Protein AF-A0A7V5EAH4-F1 (afdb_monomer_lite)

Sequence (348 aa):
MAYDKTVIFQNIGKAIKKCNVISTDGGFKSVLDSIMEELTALYNDSPEEREILYRFSSANRNDLQALDAMVSRTIAVVSSYLASVVRKDLKAIGTTAKDVLEVLAETMEDAGDSVKRNTIELDGPDSDSENEGNGVLEVKEVYQTALDDNHFEVVCVDATVEGSEQWDVRSSRLGDLGMAVTGNEFVSERAGVALLITAQDETTETGDENDQLSLWEFDGAEKGENTDPDGKLYVTLSDNGGTRTVSCYKDAAKTQLVCRGSRTGNGTVQLLEQNNSGLTGSVVLTYTSDDDTIVLKLPFPFAVGDRFTFSTSITDKGLFQTFFVENYGVALPSAESGSETVPESWAT

pLDDT: mean 96.57, std 2.88, range [63.16, 98.81]

Foldseek 3Di:
DDFDLPVLLLVVLVLLLVLCLLDPCVHPLVVLVVVLVVLCVVQPPDPVSVVVSVVSVVVSVVVNVVSVVVNVVSLVVSFVCQQPVLCVRLVQPDRTSLSSLVSVQVVCVVVVAAFAAFDKDKFDFDWDLPWQFQWDKDFPFAALLADAWKKKKWFFAAQPDFQFTKIFIQIPPPGTQDIDTAPDWDDRLNNRTIMHIHFDPFKDKDQPPPPFKDDKDKDQQGAVQQANSSQKWFWKWADDPQKIKIWIGRDLVRPHTFWIFIDGHWAKTWIDGDPPSSMTIIIGGDDDHIGRRMMIRGGGTTDGGTMIMMTMHGPGDRSVSNVCSVSRVDGHHHDHPPPGPNDSVSND

Secondary structure (DSSP, 8-state):
----HHHHHHHHHHHHHHHHHHHSTTSHHHHHHHHHHHHHHHS-SSHHHHHHHHHHHHHHHHHHHHHHHHHHHHHHHHHHHIIIIIHHHHT-S--SHHHHHHHHHHHHHHHT--EEPPEEEEEEEEE-TT-S---EEEEEEE-TT--TTEEEEEEEEE-SSTT--EEEEEETTTEEEEEEETTSEEEETTTTEEEEEE---S-EEES-TT--EEEEEEES--TTTTS-TTSEEEEEEEEETTEEEEEEESSTT--SEEEEEEEESSEEEEEEE-TT---EEEEEE--SS-BS--EEE------TT-EEEEEEEEEE--HHHHHHHHHHS-PPPEE-TT--SS-GGGT-

Structure (mmCIF, N/CA/C/O backbone):
data_AF-A0A7V5EAH4-F1
#
_entry.id   AF-A0A7V5EAH4-F1
#
loop_
_atom_site.group_PDB
_atom_site.id
_atom_site.type_symbol
_atom_site.label_atom_id
_atom_site.label_alt_id
_atom_site.label_comp_id
_atom_site.label_asym_id
_atom_site.label_entity_id
_atom_site.label_seq_id
_atom_site.pdbx_PDB_ins_code
_atom_site.Cartn_x
_atom_site.Cartn_y
_atom_site.Cartn_z
_atom_site.occupancy
_atom_site.B_iso_or_equiv
_atom_site.auth_seq_id
_atom_site.auth_comp_id
_atom_site.auth_asym_id
_atom_site.auth_atom_id
_atom_site.pdbx_PDB_model_num
ATOM 1 N N . MET A 1 1 ? 28.146 20.661 -9.268 1.00 63.16 1 MET A N 1
ATOM 2 C CA . MET A 1 1 ? 29.164 20.547 -10.353 1.00 63.16 1 MET A CA 1
ATOM 3 C C . MET A 1 1 ? 28.448 20.782 -11.683 1.00 63.16 1 MET A C 1
ATOM 5 O O . MET A 1 1 ? 27.319 20.336 -11.788 1.00 63.16 1 MET A O 1
ATOM 9 N N . ALA A 1 2 ? 29.004 21.502 -12.666 1.00 80.88 2 ALA A N 1
ATOM 10 C CA . ALA A 1 2 ? 28.296 21.678 -13.945 1.00 80.88 2 ALA A CA 1
ATOM 11 C C . ALA A 1 2 ? 28.487 20.427 -14.821 1.00 80.88 2 ALA A C 1
ATOM 13 O O . ALA A 1 2 ? 29.621 20.128 -15.190 1.00 80.88 2 ALA A O 1
ATOM 14 N N . TYR A 1 3 ? 27.400 19.714 -15.116 1.00 95.19 3 TYR A N 1
ATOM 15 C CA . TYR A 1 3 ? 27.349 18.569 -16.034 1.00 95.19 3 TYR A CA 1
ATOM 16 C C . TYR A 1 3 ? 26.501 18.939 -17.262 1.00 95.19 3 TYR A C 1
ATOM 18 O O . TYR A 1 3 ? 25.652 19.833 -17.186 1.00 95.19 3 TYR A O 1
ATOM 26 N N . ASP A 1 4 ? 26.726 18.295 -18.411 1.00 96.25 4 ASP A N 1
ATOM 27 C CA . ASP A 1 4 ? 25.945 18.590 -19.622 1.00 96.25 4 ASP A CA 1
ATOM 28 C C . ASP A 1 4 ? 24.686 17.717 -19.694 1.00 96.25 4 ASP A C 1
ATOM 30 O O . ASP A 1 4 ? 24.643 16.672 -20.357 1.00 96.25 4 ASP A O 1
ATOM 34 N N . LYS A 1 5 ? 23.624 18.173 -19.019 1.00 96.06 5 LYS A N 1
ATOM 35 C CA . LYS A 1 5 ? 22.329 17.480 -19.015 1.00 96.06 5 LYS A CA 1
ATOM 36 C C . LYS A 1 5 ? 21.772 17.242 -20.418 1.00 96.06 5 LYS A C 1
ATOM 38 O O . LYS A 1 5 ? 21.140 16.218 -20.659 1.00 96.06 5 LYS A O 1
ATOM 43 N N . THR A 1 6 ? 22.025 18.151 -21.363 1.00 97.00 6 THR A N 1
ATOM 44 C CA . THR A 1 6 ? 21.490 18.030 -22.725 1.00 97.00 6 THR A CA 1
ATOM 45 C C . THR A 1 6 ? 22.128 16.846 -23.431 1.00 97.00 6 THR A C 1
ATOM 47 O O . THR A 1 6 ? 21.425 15.998 -23.977 1.00 97.00 6 THR A O 1
ATOM 50 N N . VAL A 1 7 ? 23.457 16.747 -23.381 1.00 96.94 7 VAL A N 1
ATOM 51 C CA . VAL A 1 7 ? 24.187 15.636 -24.001 1.00 96.94 7 VAL A CA 1
ATOM 52 C C . VAL A 1 7 ? 23.816 14.301 -23.357 1.00 96.94 7 VAL A C 1
ATOM 54 O O . VAL A 1 7 ? 23.602 13.323 -24.076 1.00 96.94 7 VAL A O 1
ATOM 57 N N . ILE A 1 8 ? 23.709 14.252 -22.029 1.00 97.44 8 ILE A N 1
ATOM 58 C CA . ILE A 1 8 ? 23.402 13.014 -21.304 1.00 97.44 8 ILE A CA 1
ATOM 59 C C . ILE A 1 8 ? 21.978 12.541 -21.616 1.00 97.44 8 ILE A C 1
ATOM 61 O O . ILE A 1 8 ? 21.789 11.444 -22.152 1.00 97.44 8 ILE A O 1
ATOM 65 N N . PHE A 1 9 ? 20.973 13.378 -21.354 1.00 98.25 9 PHE A N 1
ATOM 66 C CA . PHE A 1 9 ? 19.576 12.960 -21.439 1.00 98.25 9 PHE A CA 1
ATOM 67 C C . PHE A 1 9 ? 19.053 12.856 -22.874 1.00 98.25 9 PHE A C 1
ATOM 69 O O . PHE A 1 9 ? 18.207 12.005 -23.125 1.00 98.25 9 PHE A O 1
ATOM 76 N N . GLN A 1 10 ? 19.574 13.600 -23.859 1.00 97.88 10 GLN A N 1
ATOM 77 C CA . GLN A 1 10 ? 19.171 13.379 -25.259 1.00 97.88 10 GLN A CA 1
ATOM 78 C C . GLN A 1 10 ? 19.651 12.032 -25.807 1.00 97.88 10 GLN A C 1
ATOM 80 O O . GLN A 1 10 ? 18.975 11.416 -26.634 1.00 97.88 10 GLN A O 1
ATOM 85 N N . ASN A 1 11 ? 20.833 11.570 -25.392 1.00 97.88 11 ASN A N 1
ATOM 86 C CA . ASN A 1 11 ? 21.349 10.277 -25.834 1.00 97.88 11 ASN A CA 1
ATOM 87 C C . ASN A 1 11 ? 20.602 9.125 -25.164 1.00 97.88 11 ASN A C 1
ATOM 89 O O . ASN A 1 11 ? 20.224 8.172 -25.847 1.00 97.88 11 ASN A O 1
ATOM 93 N N . ILE A 1 12 ? 20.338 9.241 -23.861 1.00 98.12 12 ILE A N 1
ATOM 94 C CA . ILE A 1 12 ? 19.537 8.255 -23.132 1.00 98.12 12 ILE A CA 1
ATOM 95 C C . ILE A 1 12 ? 18.087 8.270 -23.633 1.00 98.12 12 ILE A C 1
ATOM 97 O O . ILE A 1 12 ? 17.544 7.213 -23.934 1.00 98.12 12 ILE A O 1
ATOM 101 N N . GLY A 1 13 ? 17.493 9.445 -23.841 1.00 98.12 13 GLY A N 1
ATOM 102 C CA . GLY A 1 13 ? 16.122 9.602 -24.328 1.00 98.12 13 GLY A CA 1
ATOM 103 C C . GLY A 1 13 ? 15.873 8.900 -25.665 1.00 98.12 13 GLY A C 1
ATOM 104 O O . GLY A 1 13 ? 14.879 8.198 -25.819 1.00 98.12 13 GLY A O 1
ATOM 105 N N . LYS A 1 14 ? 16.828 8.940 -26.607 1.00 98.06 14 LYS A N 1
ATOM 106 C CA . LYS A 1 14 ? 16.741 8.158 -27.860 1.00 98.06 14 LYS A CA 1
ATOM 107 C C . LYS A 1 14 ? 16.696 6.647 -27.622 1.00 98.06 14 LYS A C 1
ATOM 109 O O . LYS A 1 14 ? 16.031 5.930 -28.370 1.00 98.06 14 LYS A O 1
ATOM 114 N N . ALA A 1 15 ? 17.429 6.154 -26.625 1.00 97.44 15 ALA A N 1
ATOM 115 C CA . ALA A 1 15 ? 17.405 4.745 -26.254 1.00 97.44 15 ALA A CA 1
ATOM 116 C C . ALA A 1 15 ? 16.077 4.375 -25.578 1.00 97.44 15 ALA A C 1
ATOM 118 O O . ALA A 1 15 ? 15.489 3.364 -25.952 1.00 97.44 15 ALA A O 1
ATOM 119 N N . ILE A 1 16 ? 15.571 5.229 -24.682 1.00 97.56 16 ILE A N 1
ATOM 120 C CA . ILE A 1 16 ? 14.252 5.074 -24.050 1.00 97.56 16 ILE A CA 1
ATOM 121 C C . ILE A 1 16 ? 13.157 5.039 -25.113 1.00 97.56 16 ILE A C 1
ATOM 123 O O . ILE A 1 16 ? 12.399 4.079 -25.163 1.00 97.56 16 ILE A O 1
ATOM 127 N N . LYS A 1 17 ? 13.142 5.995 -26.047 1.00 97.00 17 LYS A N 1
ATOM 128 C CA . LYS A 1 17 ? 12.204 6.021 -27.175 1.00 97.00 17 LYS A CA 1
ATOM 129 C C . LYS A 1 17 ? 12.199 4.706 -27.951 1.00 97.00 17 LYS A C 1
ATOM 131 O O . LYS A 1 17 ? 11.147 4.182 -28.304 1.00 97.00 17 LYS A O 1
ATOM 136 N N . LYS A 1 18 ? 13.385 4.153 -28.221 1.00 97.00 18 LYS A N 1
ATOM 137 C CA . LYS A 1 18 ? 13.519 2.864 -28.905 1.00 97.00 18 LYS A CA 1
ATOM 138 C C . LYS A 1 18 ? 12.953 1.713 -28.070 1.00 97.00 18 LYS A C 1
ATOM 140 O O . LYS A 1 18 ? 12.300 0.850 -28.647 1.00 97.00 18 LYS A O 1
ATOM 145 N N . CYS A 1 19 ? 13.212 1.680 -26.762 1.00 96.31 19 CYS A N 1
ATOM 146 C CA . CYS A 1 19 ? 12.597 0.700 -25.867 1.00 96.31 19 CYS A CA 1
ATOM 147 C C . CYS A 1 19 ? 11.072 0.842 -25.888 1.00 96.31 19 CYS A C 1
ATOM 149 O O . CYS A 1 19 ? 10.392 -0.145 -26.138 1.00 96.31 19 CYS A O 1
ATOM 151 N N . ASN A 1 20 ? 10.556 2.067 -25.772 1.00 93.94 20 ASN A N 1
ATOM 152 C CA . ASN A 1 20 ? 9.124 2.340 -25.734 1.00 93.94 20 ASN A CA 1
ATOM 153 C C . ASN A 1 20 ? 8.406 1.846 -26.991 1.00 93.94 20 ASN A C 1
ATOM 155 O O . ASN A 1 20 ? 7.474 1.063 -26.889 1.00 93.94 20 ASN A O 1
ATOM 159 N N . VAL A 1 21 ? 8.914 2.174 -28.185 1.00 95.69 21 VAL A N 1
ATOM 160 C CA . VAL A 1 21 ? 8.350 1.678 -29.458 1.00 95.69 21 VAL A CA 1
ATOM 161 C C . VAL A 1 21 ? 8.243 0.144 -29.502 1.00 95.69 21 VAL A C 1
ATOM 163 O O . VAL A 1 21 ? 7.372 -0.403 -30.180 1.00 95.69 21 VAL A O 1
ATOM 166 N N . ILE A 1 22 ? 9.119 -0.570 -28.790 1.00 94.69 22 ILE A N 1
ATOM 167 C CA . ILE A 1 22 ? 9.086 -2.031 -28.721 1.00 94.69 22 ILE A CA 1
ATOM 168 C C . ILE A 1 22 ? 8.108 -2.520 -27.647 1.00 94.69 22 ILE A C 1
ATOM 170 O O . ILE A 1 22 ? 7.355 -3.457 -27.918 1.00 94.69 22 ILE A O 1
ATOM 174 N N . SER A 1 23 ? 8.154 -1.944 -26.442 1.00 91.88 23 SER A N 1
ATOM 175 C CA . SER A 1 23 ? 7.586 -2.551 -25.234 1.00 91.88 23 SER A CA 1
ATOM 176 C C . SER A 1 23 ? 6.381 -1.850 -24.615 1.00 91.88 23 SER A C 1
ATOM 178 O O . SER A 1 23 ? 5.770 -2.466 -23.751 1.00 91.88 23 SER A O 1
ATOM 180 N N . THR A 1 24 ? 6.041 -0.611 -24.984 1.00 89.00 24 THR A N 1
ATOM 181 C CA . THR A 1 24 ? 4.861 0.060 -24.407 1.00 89.00 24 THR A CA 1
ATOM 182 C C . THR A 1 24 ? 3.562 -0.501 -24.968 1.00 89.00 24 THR A C 1
ATOM 184 O O . THR A 1 24 ? 3.552 -1.162 -26.010 1.00 89.00 24 THR A O 1
ATOM 187 N N . ASP A 1 25 ? 2.453 -0.153 -24.322 1.00 83.69 25 ASP A N 1
ATOM 188 C CA . ASP A 1 25 ? 1.115 -0.354 -24.869 1.00 83.69 25 ASP A CA 1
ATOM 189 C C . ASP A 1 25 ? 1.009 0.302 -26.252 1.00 83.69 25 ASP A C 1
ATOM 191 O O . ASP A 1 25 ? 1.453 1.434 -26.468 1.00 83.69 25 ASP A O 1
ATOM 195 N N . GLY A 1 26 ? 0.507 -0.455 -27.229 1.00 87.94 26 GLY A N 1
ATOM 196 C CA . GLY A 1 26 ? 0.507 -0.062 -28.643 1.00 87.94 26 GLY A CA 1
ATOM 197 C C . GLY A 1 26 ? 1.866 -0.160 -29.359 1.00 87.94 26 GLY A C 1
ATOM 198 O O . GLY A 1 26 ? 1.946 0.133 -30.553 1.00 87.94 26 GLY A O 1
ATOM 199 N N . GLY A 1 27 ? 2.931 -0.579 -28.670 1.00 92.44 27 GLY A N 1
ATOM 200 C CA . GLY A 1 27 ? 4.230 -0.910 -29.259 1.00 92.44 27 GLY A CA 1
ATOM 201 C C . GLY A 1 27 ? 4.217 -2.240 -30.021 1.00 92.44 27 GLY A C 1
ATOM 202 O O . GLY A 1 27 ? 3.206 -2.942 -30.087 1.00 92.44 27 GLY A O 1
ATOM 203 N N . PHE A 1 28 ? 5.361 -2.622 -30.599 1.00 95.19 28 PHE A N 1
ATOM 204 C CA . PHE A 1 28 ? 5.440 -3.823 -31.446 1.00 95.19 28 PHE A CA 1
ATOM 205 C C . PHE A 1 28 ? 5.014 -5.115 -30.744 1.00 95.19 28 PHE A C 1
ATOM 207 O O . PHE A 1 28 ? 4.384 -5.954 -31.383 1.00 95.19 28 PHE A O 1
ATOM 214 N N . LYS A 1 29 ? 5.325 -5.278 -29.452 1.00 94.62 29 LYS A N 1
ATOM 215 C CA . LYS A 1 29 ? 4.875 -6.450 -28.688 1.00 94.62 29 LYS A CA 1
ATOM 216 C C . LYS A 1 29 ? 3.354 -6.521 -28.581 1.00 94.62 29 LYS A C 1
ATOM 218 O O . LYS A 1 29 ? 2.776 -7.530 -28.958 1.00 94.62 29 LYS A O 1
ATOM 223 N N . SER A 1 30 ? 2.721 -5.425 -28.163 1.00 93.44 30 SER A N 1
ATOM 224 C CA . SER A 1 30 ? 1.262 -5.331 -28.032 1.00 93.44 30 SER A CA 1
ATOM 225 C C . SER A 1 30 ? 0.549 -5.624 -29.361 1.00 93.44 30 SER A C 1
ATOM 227 O O . SER A 1 30 ? -0.449 -6.339 -29.386 1.00 93.44 30 SER A O 1
ATOM 229 N N . VAL A 1 31 ? 1.104 -5.154 -30.486 1.00 95.81 31 VAL A N 1
ATOM 230 C CA . VAL A 1 31 ? 0.576 -5.468 -31.825 1.00 95.81 31 VAL A CA 1
ATOM 231 C C . VAL A 1 31 ? 0.700 -6.960 -32.159 1.00 95.81 31 VAL A C 1
ATOM 233 O O . VAL A 1 31 ? -0.239 -7.538 -32.701 1.00 95.81 31 VAL A O 1
ATOM 236 N N . LEU A 1 32 ? 1.835 -7.596 -31.850 1.00 94.31 32 LEU A N 1
ATOM 237 C CA . LEU A 1 32 ? 2.024 -9.034 -32.080 1.00 94.31 32 LEU A CA 1
ATOM 238 C C . LEU A 1 32 ? 1.064 -9.885 -31.240 1.00 94.31 32 LEU A C 1
ATOM 240 O O . LEU A 1 32 ? 0.462 -10.823 -31.765 1.00 94.31 32 LEU A O 1
ATOM 244 N N . ASP A 1 33 ? 0.877 -9.527 -29.970 1.00 93.00 33 ASP A N 1
ATOM 245 C CA . ASP A 1 33 ? -0.056 -10.219 -29.079 1.00 93.00 33 ASP A CA 1
ATOM 246 C C . ASP A 1 33 ? -1.501 -10.086 -29.575 1.00 93.00 33 ASP A C 1
ATOM 248 O O . ASP A 1 33 ? -2.196 -11.094 -29.706 1.00 93.00 33 ASP A O 1
ATOM 252 N N . SER A 1 34 ? -1.916 -8.883 -29.988 1.00 95.69 34 SER A N 1
ATOM 253 C CA . SER A 1 34 ? -3.239 -8.653 -30.586 1.00 95.69 34 SER A CA 1
ATOM 254 C C . SER A 1 34 ? -3.468 -9.497 -31.848 1.00 95.69 34 SER A C 1
ATOM 256 O O . SER A 1 34 ? -4.520 -10.120 -31.992 1.00 95.69 34 SER A O 1
ATOM 258 N N . ILE A 1 35 ? -2.471 -9.607 -32.735 1.00 96.06 35 ILE A N 1
ATOM 259 C CA . ILE A 1 35 ? -2.559 -10.477 -33.921 1.00 96.06 35 ILE A CA 1
ATOM 260 C C . ILE A 1 35 ? -2.729 -11.949 -33.512 1.00 96.06 35 ILE A C 1
ATOM 262 O O . ILE A 1 35 ? -3.484 -12.689 -34.146 1.00 96.06 35 ILE A O 1
ATOM 266 N N . MET A 1 36 ? -2.046 -12.403 -32.460 1.00 96.44 36 MET A N 1
ATOM 267 C CA . MET A 1 36 ? -2.184 -13.780 -31.981 1.00 96.44 36 MET A CA 1
ATOM 268 C C . MET A 1 36 ? -3.539 -14.074 -31.349 1.00 96.44 36 MET A C 1
ATOM 270 O O . MET A 1 36 ? -4.043 -15.189 -31.512 1.00 96.44 36 MET A O 1
ATOM 274 N N . GLU A 1 37 ? -4.136 -13.112 -30.651 1.00 95.75 37 GLU A N 1
ATOM 275 C CA . GLU A 1 37 ? -5.501 -13.230 -30.137 1.00 95.75 37 GLU A CA 1
ATOM 276 C C . GLU A 1 37 ? -6.506 -13.384 -31.286 1.00 95.75 37 GLU A C 1
ATOM 278 O O . GLU A 1 37 ? -7.319 -14.312 -31.274 1.00 95.75 37 GLU A O 1
ATOM 283 N N . GLU A 1 38 ? -6.388 -12.561 -32.333 1.00 97.00 38 GLU A N 1
ATOM 284 C CA . GLU A 1 38 ? -7.221 -12.663 -33.539 1.00 97.00 38 GLU A CA 1
ATOM 285 C C . GLU A 1 38 ? -7.051 -14.017 -34.250 1.00 97.00 38 GLU A C 1
ATOM 287 O O . GLU A 1 38 ? -8.036 -14.669 -34.606 1.00 97.00 38 GLU A O 1
ATOM 292 N N . LEU A 1 39 ? -5.809 -14.488 -34.423 1.00 95.38 39 LEU A N 1
ATOM 293 C CA . LEU A 1 39 ? -5.530 -15.800 -35.020 1.00 95.38 39 LEU A CA 1
ATOM 294 C C . LEU A 1 39 ? -6.092 -16.949 -34.176 1.00 95.38 39 LEU A C 1
ATOM 296 O O . LEU A 1 39 ? -6.595 -17.926 -34.731 1.00 95.38 39 LEU A O 1
ATOM 300 N N . THR A 1 40 ? -6.022 -16.835 -32.849 1.00 95.38 40 THR A N 1
ATOM 301 C CA . THR A 1 40 ? -6.591 -17.823 -31.923 1.00 95.38 40 THR A CA 1
ATOM 302 C C . THR A 1 40 ? -8.105 -17.889 -32.061 1.00 95.38 40 THR A C 1
ATOM 304 O O . THR A 1 40 ? -8.659 -18.985 -32.095 1.00 95.38 40 THR A O 1
ATOM 307 N N . ALA A 1 41 ? -8.775 -16.744 -32.196 1.00 95.31 41 ALA A N 1
ATOM 308 C CA . ALA A 1 41 ? -10.215 -16.702 -32.424 1.00 95.31 41 ALA A CA 1
ATOM 309 C C . ALA A 1 41 ? -10.620 -17.329 -33.771 1.00 95.31 41 ALA A C 1
ATOM 311 O O . ALA A 1 41 ? -11.699 -17.906 -33.869 1.00 95.31 41 ALA A O 1
ATOM 312 N N . LEU A 1 42 ? -9.762 -17.239 -34.795 1.00 95.94 42 LEU A N 1
ATOM 313 C CA . LEU A 1 42 ? -10.052 -17.741 -36.141 1.00 95.94 42 LEU A CA 1
ATOM 314 C C . LEU A 1 42 ? -9.756 -19.239 -36.333 1.00 95.94 42 LEU A C 1
ATOM 316 O O . LEU A 1 42 ? -10.467 -19.899 -37.081 1.00 95.94 42 LEU A O 1
ATOM 320 N N . TYR A 1 43 ? -8.704 -19.774 -35.705 1.00 94.00 43 TYR A N 1
ATOM 321 C CA . TYR A 1 43 ? -8.158 -21.108 -36.008 1.00 94.00 43 TYR A CA 1
ATOM 322 C C . TYR A 1 43 ? -8.311 -22.130 -34.862 1.00 94.00 43 TYR A C 1
ATOM 324 O O . TYR A 1 43 ? -7.433 -22.970 -34.655 1.00 94.00 43 TYR A O 1
ATOM 332 N N . ASN A 1 44 ? -9.403 -22.083 -34.093 1.00 92.88 44 ASN A N 1
ATOM 333 C CA . ASN A 1 44 ? -9.602 -22.980 -32.940 1.00 92.88 44 ASN A CA 1
ATOM 334 C C . ASN A 1 44 ? -10.729 -24.020 -33.112 1.00 92.88 44 ASN A C 1
ATOM 336 O O . ASN A 1 44 ? -10.928 -24.877 -32.241 1.00 92.88 44 ASN A O 1
ATOM 340 N N . ASP A 1 45 ? -11.441 -24.002 -34.238 1.00 96.19 45 ASP A N 1
ATOM 341 C CA . ASP A 1 45 ? -12.670 -24.782 -34.407 1.00 96.19 45 ASP A CA 1
ATOM 342 C C . ASP A 1 45 ? -12.406 -26.263 -34.719 1.00 96.19 45 ASP A C 1
ATOM 344 O O . ASP A 1 45 ? -13.182 -27.137 -34.319 1.00 96.19 45 ASP A O 1
ATOM 348 N N . SER A 1 46 ? -11.273 -26.583 -35.349 1.00 97.00 46 SER A N 1
ATOM 349 C CA . SER A 1 46 ? -10.906 -27.954 -35.730 1.00 97.00 46 SER A CA 1
ATOM 350 C C . SER A 1 46 ? -9.501 -28.381 -35.274 1.00 97.00 46 SER A C 1
ATOM 352 O O . SER A 1 46 ? -8.641 -27.538 -35.005 1.00 97.00 46 SER A O 1
ATOM 354 N N . PRO A 1 47 ? -9.226 -29.699 -35.169 1.00 96.38 47 PRO A N 1
ATOM 355 C CA . PRO A 1 47 ? -7.885 -30.205 -34.867 1.00 96.38 47 PRO A CA 1
ATOM 356 C C . PRO A 1 47 ? -6.800 -29.722 -35.844 1.00 96.38 47 PRO A C 1
ATOM 358 O O . PRO A 1 47 ? -5.692 -29.407 -35.414 1.00 96.38 47 PRO A O 1
ATOM 361 N N . GLU A 1 48 ? -7.112 -29.639 -37.137 1.00 96.50 48 GLU A N 1
ATOM 362 C CA . GLU A 1 48 ? -6.187 -29.194 -38.183 1.00 96.50 48 GLU A CA 1
ATOM 363 C C . GLU A 1 48 ? -5.853 -27.700 -38.055 1.00 96.50 48 GLU A C 1
ATOM 365 O O . GLU A 1 48 ? -4.690 -27.308 -38.166 1.00 96.50 48 GLU A O 1
ATOM 370 N N . GLU A 1 49 ? -6.846 -26.857 -37.765 1.00 95.75 49 GLU A N 1
ATOM 371 C CA . GLU A 1 49 ? -6.629 -25.428 -37.510 1.00 95.75 49 GLU A CA 1
ATOM 372 C C . GLU A 1 49 ? -5.822 -25.202 -36.231 1.00 95.75 49 GLU A C 1
ATOM 374 O O . GLU A 1 49 ? -4.910 -24.374 -36.221 1.00 95.75 49 GLU A O 1
ATOM 379 N N . ARG A 1 50 ? -6.054 -26.008 -35.188 1.00 95.12 50 ARG A N 1
ATOM 380 C CA . ARG A 1 50 ? -5.233 -25.960 -33.972 1.00 95.12 50 ARG A CA 1
ATOM 381 C C . ARG A 1 50 ? -3.775 -26.308 -34.251 1.00 95.12 50 ARG A C 1
ATOM 383 O O . ARG A 1 50 ? -2.889 -25.697 -33.658 1.00 95.12 50 ARG A O 1
ATOM 390 N N . GLU A 1 51 ? -3.488 -27.232 -35.172 1.00 95.50 51 GLU A N 1
ATOM 391 C CA . GLU A 1 51 ? -2.107 -27.501 -35.596 1.00 95.50 51 GLU A CA 1
ATOM 392 C C . GLU A 1 51 ? -1.450 -26.258 -36.219 1.00 95.50 51 GLU A C 1
ATOM 394 O O . GLU A 1 51 ? -0.298 -25.934 -35.913 1.00 95.50 51 GLU A O 1
ATOM 399 N N . ILE A 1 52 ? -2.190 -25.527 -37.055 1.00 94.19 52 ILE A N 1
ATOM 400 C CA . ILE A 1 52 ? -1.736 -24.265 -37.649 1.00 94.19 52 ILE A CA 1
ATOM 401 C C . ILE A 1 52 ? -1.520 -23.209 -36.555 1.00 94.19 52 ILE A C 1
ATOM 403 O O . ILE A 1 52 ? -0.468 -22.562 -36.525 1.00 94.19 52 ILE A O 1
ATOM 407 N N . LEU A 1 53 ? -2.458 -23.087 -35.615 1.00 95.25 53 LEU A N 1
ATOM 408 C CA . LEU A 1 53 ? -2.366 -22.167 -34.486 1.00 95.25 53 LEU A CA 1
ATOM 409 C C . LEU A 1 53 ? -1.132 -22.445 -33.617 1.00 95.25 53 LEU A C 1
ATOM 411 O O . LEU A 1 53 ? -0.439 -21.507 -33.224 1.00 95.25 53 LEU A O 1
ATOM 415 N N . TYR A 1 54 ? -0.781 -23.713 -33.375 1.00 95.31 54 TYR A N 1
ATOM 416 C CA . TYR A 1 54 ? 0.443 -24.061 -32.646 1.00 95.31 54 TYR A CA 1
ATOM 417 C C . TYR A 1 54 ? 1.708 -23.558 -33.348 1.00 95.31 54 TYR A C 1
ATOM 419 O O . TYR A 1 54 ? 2.642 -23.098 -32.682 1.00 95.31 54 TYR A O 1
ATOM 427 N N . ARG A 1 55 ? 1.750 -23.606 -34.685 1.00 95.88 55 ARG A N 1
ATOM 428 C CA . ARG A 1 55 ? 2.889 -23.091 -35.460 1.00 95.88 55 ARG A CA 1
ATOM 429 C C . ARG A 1 55 ? 2.975 -21.569 -35.372 1.00 95.88 55 ARG A C 1
ATOM 431 O O . ARG A 1 55 ? 4.064 -21.059 -35.111 1.00 95.88 55 ARG A O 1
ATOM 438 N N . PHE A 1 56 ? 1.852 -20.860 -35.509 1.00 95.50 56 PHE A N 1
ATOM 439 C CA . PHE A 1 56 ? 1.807 -19.404 -35.320 1.00 95.50 56 PHE A CA 1
ATOM 440 C C . PHE A 1 56 ? 2.195 -18.998 -33.899 1.00 95.50 56 PHE A C 1
ATOM 442 O O . PHE A 1 56 ? 3.059 -18.148 -33.724 1.00 95.50 56 PHE A O 1
ATOM 449 N N . SER A 1 57 ? 1.662 -19.678 -32.884 1.00 95.38 57 SER A N 1
ATOM 450 C CA . SER A 1 57 ? 2.019 -19.452 -31.480 1.00 95.38 57 SER A CA 1
ATOM 451 C C . SER A 1 57 ? 3.512 -19.672 -31.218 1.00 95.38 57 SER A C 1
ATOM 453 O O . SER A 1 57 ? 4.131 -18.932 -30.453 1.00 95.38 57 SER A O 1
ATOM 455 N N . SER A 1 58 ? 4.128 -20.677 -31.849 1.00 96.31 58 SER A N 1
ATOM 456 C CA . SER A 1 58 ? 5.577 -20.879 -31.750 1.00 96.31 58 SER A CA 1
ATOM 457 C C . SER A 1 58 ? 6.371 -19.761 -32.428 1.00 96.31 58 SER A C 1
ATOM 459 O O . SER A 1 58 ? 7.395 -19.356 -31.883 1.00 96.31 58 SER A O 1
ATOM 461 N N . ALA A 1 59 ? 5.934 -19.281 -33.595 1.00 96.12 59 ALA A N 1
ATOM 462 C CA . ALA A 1 59 ? 6.580 -18.168 -34.287 1.00 96.12 59 ALA A CA 1
ATOM 463 C C . ALA A 1 59 ? 6.462 -16.868 -33.477 1.00 96.12 59 ALA A C 1
ATOM 465 O O . ALA A 1 59 ? 7.481 -16.242 -33.201 1.00 96.12 59 ALA A O 1
ATOM 466 N N . ASN A 1 60 ? 5.264 -16.547 -32.978 1.00 94.56 60 ASN A N 1
ATOM 467 C CA . ASN A 1 60 ? 5.030 -15.372 -32.142 1.00 94.56 60 ASN A CA 1
ATOM 468 C C . ASN A 1 60 ? 5.911 -15.364 -30.891 1.00 94.56 60 ASN A C 1
ATOM 470 O O . ASN A 1 60 ? 6.539 -14.361 -30.578 1.00 94.56 60 ASN A O 1
ATOM 474 N N . ARG A 1 61 ? 6.032 -16.507 -30.200 1.00 95.81 61 ARG A N 1
ATOM 475 C CA . ARG A 1 61 ? 6.931 -16.621 -29.041 1.00 95.81 61 ARG A CA 1
ATOM 476 C C . ARG A 1 61 ? 8.389 -16.324 -29.398 1.00 95.81 61 ARG A C 1
ATOM 478 O O . ARG A 1 61 ? 9.074 -15.680 -28.609 1.00 95.81 61 ARG A O 1
ATOM 485 N N . ASN A 1 62 ? 8.862 -16.759 -30.566 1.00 96.62 62 ASN A N 1
ATOM 486 C CA . ASN A 1 62 ? 10.219 -16.446 -31.023 1.00 96.62 62 ASN A CA 1
ATOM 487 C C . ASN A 1 62 ? 10.384 -14.951 -31.342 1.00 96.62 62 ASN A C 1
ATOM 489 O O . ASN A 1 62 ? 11.414 -14.367 -31.004 1.00 96.62 62 ASN A O 1
ATOM 493 N N . ASP A 1 63 ? 9.378 -14.327 -31.957 1.00 97.00 63 ASP A N 1
ATOM 494 C CA . ASP A 1 63 ? 9.403 -12.898 -32.285 1.00 97.00 63 ASP A CA 1
ATOM 495 C C . ASP A 1 63 ? 9.381 -12.031 -31.018 1.00 97.00 63 ASP A C 1
ATOM 497 O O . ASP A 1 63 ? 10.198 -11.117 -30.882 1.00 97.00 63 ASP A O 1
ATOM 501 N N . LEU A 1 64 ? 8.544 -12.374 -30.033 1.00 94.88 64 LEU A N 1
ATOM 502 C CA . LEU A 1 64 ? 8.534 -11.728 -28.717 1.00 94.88 64 LEU A CA 1
ATOM 503 C C . LEU A 1 64 ? 9.900 -11.838 -28.021 1.00 94.88 64 LEU A C 1
ATOM 505 O O . LEU A 1 64 ? 10.434 -10.827 -27.564 1.00 94.88 64 LEU A O 1
ATOM 509 N N . GLN A 1 65 ? 10.526 -13.022 -28.034 1.00 96.31 65 GLN A N 1
ATOM 510 C CA . GLN A 1 65 ? 11.881 -13.211 -27.495 1.00 96.31 65 GLN A CA 1
ATOM 511 C C . GLN A 1 65 ? 12.932 -12.361 -28.228 1.00 96.31 65 GLN A C 1
ATOM 513 O O . GLN A 1 65 ? 13.876 -11.852 -27.615 1.00 96.31 65 GLN A O 1
ATOM 518 N N . ALA A 1 66 ? 12.799 -12.185 -29.545 1.00 97.31 66 ALA A N 1
ATOM 519 C CA . ALA A 1 66 ? 13.700 -11.335 -30.316 1.00 97.31 66 ALA A CA 1
ATOM 520 C C . ALA A 1 66 ? 13.537 -9.847 -29.956 1.00 97.31 66 ALA A C 1
ATOM 522 O O . ALA A 1 66 ? 14.543 -9.127 -29.864 1.00 97.31 66 ALA A O 1
ATOM 523 N N . LEU A 1 67 ? 12.299 -9.400 -29.715 1.00 96.69 67 LEU A N 1
ATOM 524 C CA . LEU A 1 67 ? 11.990 -8.056 -29.225 1.00 96.69 67 LEU A CA 1
ATOM 525 C C . LEU A 1 67 ? 12.537 -7.833 -27.810 1.00 96.69 67 LEU A C 1
ATOM 527 O O . LEU A 1 67 ? 13.196 -6.817 -27.580 1.00 96.69 67 LEU A O 1
ATOM 531 N N . ASP A 1 68 ? 12.378 -8.797 -26.900 1.00 95.56 68 ASP A N 1
ATOM 532 C CA . ASP A 1 68 ? 13.000 -8.770 -25.566 1.00 95.56 68 ASP A CA 1
ATOM 533 C C . ASP A 1 68 ? 14.512 -8.598 -25.658 1.00 95.56 68 ASP A C 1
ATOM 535 O O . ASP A 1 68 ? 15.087 -7.670 -25.086 1.00 95.56 68 ASP A O 1
ATOM 539 N N . ALA A 1 69 ? 15.165 -9.425 -26.475 1.00 97.12 69 ALA A N 1
ATOM 540 C CA . ALA A 1 69 ? 16.602 -9.337 -26.674 1.00 97.12 69 ALA A CA 1
ATOM 541 C C . ALA A 1 69 ? 17.027 -7.974 -27.256 1.00 97.12 69 ALA A C 1
ATOM 543 O O . ALA A 1 69 ? 18.132 -7.496 -26.986 1.00 97.12 69 ALA A O 1
ATOM 544 N N . MET A 1 70 ? 16.182 -7.324 -28.064 1.00 97.62 70 MET A N 1
ATOM 545 C CA . MET A 1 70 ? 16.444 -5.983 -28.593 1.00 97.62 70 MET A CA 1
ATOM 546 C C . MET A 1 70 ? 16.339 -4.895 -27.519 1.00 97.62 70 MET A C 1
ATOM 548 O O . MET A 1 70 ? 17.177 -3.983 -27.513 1.00 97.62 70 MET A O 1
ATOM 552 N N . VAL A 1 71 ? 15.369 -5.002 -26.610 1.00 96.88 71 VAL A N 1
ATOM 553 C CA . VAL A 1 71 ? 15.236 -4.122 -25.440 1.00 96.88 71 VAL A CA 1
ATOM 554 C C . VAL A 1 71 ? 16.436 -4.309 -24.512 1.00 96.88 71 VAL A C 1
ATOM 556 O O . VAL A 1 71 ? 17.147 -3.339 -24.254 1.00 96.88 71 VAL A O 1
ATOM 559 N N . SER A 1 72 ? 16.782 -5.549 -24.141 1.00 97.00 72 SER A N 1
ATOM 560 C CA . SER A 1 72 ? 17.946 -5.839 -23.288 1.00 97.00 72 SER A CA 1
ATOM 561 C C . SER A 1 72 ? 19.258 -5.320 -23.881 1.00 97.00 72 SER A C 1
ATOM 563 O O . SER A 1 72 ? 20.077 -4.742 -23.168 1.00 97.00 72 SER A O 1
ATOM 565 N N . ARG A 1 73 ? 19.466 -5.458 -25.200 1.00 98.00 73 ARG A N 1
ATOM 566 C CA . ARG A 1 73 ? 20.639 -4.868 -25.874 1.00 98.00 73 ARG A CA 1
ATOM 567 C C . ARG A 1 73 ? 20.649 -3.344 -25.787 1.00 98.00 73 ARG A C 1
ATOM 569 O O . ARG A 1 73 ? 21.716 -2.755 -25.652 1.00 98.00 73 ARG A O 1
ATOM 576 N N . THR A 1 74 ? 19.488 -2.705 -25.891 1.00 97.75 74 THR A N 1
ATOM 577 C CA . THR A 1 74 ? 19.375 -1.244 -25.809 1.00 97.75 74 THR A CA 1
ATOM 578 C C . THR A 1 74 ? 19.681 -0.760 -24.390 1.00 97.75 74 THR A C 1
ATOM 580 O O . THR A 1 74 ? 20.503 0.140 -24.236 1.00 97.75 74 THR A O 1
ATOM 583 N N . ILE A 1 75 ? 19.143 -1.428 -23.365 1.00 97.62 75 ILE A N 1
ATOM 584 C CA . ILE A 1 75 ? 19.472 -1.170 -21.954 1.00 97.62 75 ILE A CA 1
ATOM 585 C C . ILE A 1 75 ? 20.971 -1.369 -21.704 1.00 97.62 75 ILE A C 1
ATOM 587 O O . ILE A 1 75 ? 21.613 -0.505 -21.118 1.00 97.62 75 ILE A O 1
ATOM 591 N N . ALA A 1 76 ? 21.580 -2.441 -22.222 1.00 97.75 76 ALA A N 1
ATOM 592 C CA . ALA A 1 76 ? 23.020 -2.677 -22.077 1.00 97.75 76 ALA A CA 1
ATOM 593 C C . ALA A 1 76 ? 23.880 -1.558 -22.700 1.00 97.75 76 ALA A C 1
ATOM 595 O O . ALA A 1 76 ? 24.916 -1.189 -22.143 1.00 97.75 76 ALA A O 1
ATOM 596 N N . VAL A 1 77 ? 23.449 -0.983 -23.830 1.00 97.88 77 VAL A N 1
ATOM 597 C CA . VAL A 1 77 ? 24.112 0.186 -24.432 1.00 97.88 77 VAL A CA 1
ATOM 598 C C . VAL A 1 77 ? 23.991 1.412 -23.526 1.00 97.88 77 VAL A C 1
ATOM 600 O O . VAL A 1 77 ? 24.989 2.107 -23.336 1.00 97.88 77 VAL A O 1
ATOM 603 N N . VAL A 1 78 ? 22.821 1.653 -22.924 1.00 98.06 78 VAL A N 1
ATOM 604 C CA . VAL A 1 78 ? 22.642 2.734 -21.937 1.00 98.06 78 VAL A CA 1
ATOM 605 C C . VAL A 1 78 ? 23.537 2.509 -20.721 1.00 98.06 78 VAL A C 1
ATOM 607 O O . VAL A 1 78 ? 24.270 3.417 -20.336 1.00 98.06 78 VAL A O 1
ATOM 610 N N . SER A 1 79 ? 23.588 1.289 -20.185 1.00 98.06 79 SER A N 1
ATOM 611 C CA . SER A 1 79 ? 24.472 0.932 -19.070 1.00 98.06 79 SER A CA 1
ATOM 612 C C . SER A 1 79 ? 25.941 1.195 -19.400 1.00 98.06 79 SER A C 1
ATOM 614 O O . SER A 1 79 ? 26.670 1.762 -18.589 1.00 98.06 79 SER A O 1
ATOM 616 N N . SER A 1 80 ? 26.382 0.845 -20.614 1.00 97.81 80 SER A N 1
ATOM 617 C CA . SER A 1 80 ? 27.741 1.142 -21.072 1.00 97.81 80 SER A CA 1
ATOM 618 C C . SER A 1 80 ? 27.980 2.644 -21.223 1.00 97.81 80 SER A C 1
ATOM 620 O O . SER A 1 80 ? 29.075 3.110 -20.912 1.00 97.81 80 SER A O 1
ATOM 622 N N . TYR A 1 81 ? 27.002 3.406 -21.714 1.00 98.12 81 TYR A N 1
ATOM 623 C CA . TYR A 1 81 ? 27.101 4.860 -21.847 1.00 98.12 81 TYR A CA 1
ATOM 624 C C . TYR A 1 81 ? 27.230 5.536 -20.476 1.00 98.12 81 TYR A C 1
ATOM 626 O O . TYR A 1 81 ? 28.139 6.349 -20.288 1.00 98.12 81 TYR A O 1
ATOM 634 N N . LEU A 1 82 ? 26.406 5.123 -19.506 1.00 97.88 82 LEU A N 1
ATOM 635 C CA . LEU A 1 82 ? 26.459 5.573 -18.114 1.00 97.88 82 LEU A CA 1
ATOM 636 C C . LEU A 1 82 ? 27.830 5.268 -17.492 1.00 97.88 82 LEU A C 1
ATOM 638 O O . LEU A 1 82 ? 28.557 6.179 -17.101 1.00 97.88 82 LEU A O 1
ATOM 642 N N . ALA A 1 83 ? 28.248 4.001 -17.509 1.00 97.38 83 ALA A N 1
ATOM 643 C CA . ALA A 1 83 ? 29.493 3.550 -16.883 1.00 97.38 83 ALA A CA 1
ATOM 644 C C . ALA A 1 83 ? 30.782 4.084 -17.549 1.00 97.38 83 ALA A C 1
ATOM 646 O O . ALA A 1 83 ? 31.869 3.968 -16.977 1.00 97.38 83 ALA A O 1
ATOM 647 N N . SER A 1 84 ? 30.698 4.661 -18.754 1.00 96.75 84 SER A N 1
ATOM 648 C CA . SER A 1 84 ? 31.861 5.185 -19.485 1.00 96.75 84 SER A CA 1
ATOM 649 C C . SER A 1 84 ? 31.833 6.704 -19.645 1.00 96.75 84 SER A C 1
ATOM 651 O O . SER A 1 84 ? 32.644 7.397 -19.029 1.00 96.75 84 SER A O 1
ATOM 653 N N . VAL A 1 85 ? 30.932 7.219 -20.481 1.00 97.00 85 VAL A N 1
ATOM 654 C CA . VAL A 1 85 ? 30.877 8.628 -20.876 1.00 97.00 85 VAL A CA 1
ATOM 655 C C . VAL A 1 85 ? 30.368 9.474 -19.718 1.00 97.00 85 VAL A C 1
ATOM 657 O O . VAL A 1 85 ? 31.064 10.403 -19.315 1.00 97.00 85 VAL A O 1
ATOM 660 N N . VAL A 1 86 ? 29.216 9.114 -19.144 1.00 96.88 86 VAL A N 1
ATOM 661 C CA . VAL A 1 86 ? 28.594 9.887 -18.054 1.00 96.88 86 VAL A CA 1
ATOM 662 C C . VAL A 1 86 ? 29.454 9.834 -16.796 1.00 96.88 86 VAL A C 1
ATOM 664 O O . VAL A 1 86 ? 29.756 10.872 -16.218 1.00 96.88 86 VAL A O 1
ATOM 667 N N . ARG A 1 87 ? 29.973 8.651 -16.436 1.00 97.12 87 ARG A N 1
ATOM 668 C CA . ARG A 1 87 ? 30.928 8.504 -15.328 1.00 97.12 87 ARG A CA 1
ATOM 669 C C . ARG A 1 87 ? 32.108 9.469 -15.443 1.00 97.12 87 ARG A C 1
ATOM 671 O O . ARG A 1 87 ? 32.507 10.077 -14.454 1.00 97.12 87 ARG A O 1
ATOM 678 N N . LYS A 1 88 ? 32.696 9.584 -16.640 1.00 96.00 88 LYS A N 1
ATOM 679 C CA . LYS A 1 88 ? 33.849 10.462 -16.881 1.00 96.00 88 LYS A CA 1
ATOM 680 C C . LYS A 1 88 ? 33.473 11.937 -16.742 1.00 96.00 88 LYS A C 1
ATOM 682 O O . LYS A 1 88 ? 34.285 12.695 -16.217 1.00 96.00 88 LYS A O 1
ATOM 687 N N . ASP A 1 89 ? 32.288 12.317 -17.211 1.00 95.31 89 ASP A N 1
ATOM 688 C CA . ASP A 1 89 ? 31.779 13.688 -17.116 1.00 95.31 89 ASP A CA 1
ATOM 689 C C . ASP A 1 89 ? 31.538 14.093 -15.652 1.00 95.31 89 ASP A C 1
ATOM 691 O O . ASP A 1 89 ? 32.066 15.102 -15.188 1.00 95.31 89 ASP A O 1
ATOM 695 N N . LEU A 1 90 ? 30.868 13.225 -14.887 1.00 96.19 90 LEU A N 1
ATOM 696 C CA . LEU A 1 90 ? 30.557 13.436 -13.467 1.00 96.19 90 LEU A CA 1
ATOM 697 C C . LEU A 1 90 ? 31.745 13.212 -12.523 1.00 96.19 90 LEU A C 1
ATOM 699 O O . LEU A 1 90 ? 31.678 13.557 -11.347 1.00 96.19 90 LEU A O 1
ATOM 703 N N . LYS A 1 91 ? 32.833 12.601 -13.010 1.00 95.62 91 LYS A N 1
ATOM 704 C CA . LYS A 1 91 ? 33.950 12.099 -12.185 1.00 95.62 91 LYS A CA 1
ATOM 705 C C . LYS A 1 91 ? 33.486 11.135 -11.080 1.00 95.62 91 LYS A C 1
ATOM 707 O O . LYS A 1 91 ? 34.083 11.095 -10.005 1.00 95.62 91 LYS A O 1
ATOM 712 N N . ALA A 1 92 ? 32.445 10.350 -11.355 1.00 94.69 92 ALA A N 1
ATOM 713 C CA . ALA A 1 92 ? 31.909 9.370 -10.418 1.00 94.69 92 ALA A CA 1
ATOM 714 C C . ALA A 1 92 ? 32.932 8.247 -10.142 1.00 94.69 92 ALA A C 1
ATOM 716 O O . ALA A 1 92 ? 33.620 7.778 -11.053 1.00 94.69 92 ALA A O 1
ATOM 717 N N . ILE A 1 93 ? 33.035 7.824 -8.876 1.00 90.88 93 ILE A N 1
ATOM 718 C CA . ILE A 1 93 ? 34.005 6.809 -8.417 1.00 90.88 93 ILE A CA 1
ATOM 719 C C . ILE A 1 93 ? 33.519 5.384 -8.733 1.00 90.88 93 ILE A C 1
ATOM 721 O O . ILE A 1 93 ? 34.332 4.496 -8.997 1.00 90.88 93 ILE A O 1
ATOM 725 N N . GLY A 1 94 ? 32.202 5.169 -8.748 1.00 90.25 94 GLY A N 1
ATOM 726 C CA . GLY A 1 94 ? 31.590 3.878 -9.044 1.00 90.25 94 GLY A CA 1
ATOM 727 C C . GLY A 1 94 ? 31.792 3.402 -10.484 1.00 90.25 94 GLY A C 1
ATOM 728 O O . GLY A 1 94 ? 32.150 4.163 -11.386 1.00 90.25 94 GLY A O 1
ATOM 729 N N . THR A 1 95 ? 31.600 2.103 -10.713 1.00 93.19 95 THR A N 1
ATOM 730 C CA . THR A 1 95 ? 31.836 1.481 -12.032 1.00 93.19 95 THR A CA 1
ATOM 731 C C . THR A 1 95 ? 30.584 0.888 -12.653 1.00 93.19 95 THR A C 1
ATOM 733 O O . THR A 1 95 ? 30.592 0.599 -13.851 1.00 93.19 95 THR A O 1
ATOM 736 N N . THR A 1 96 ? 29.517 0.733 -11.872 1.00 97.06 96 THR A N 1
ATOM 737 C CA . THR A 1 96 ? 28.237 0.255 -12.380 1.00 97.06 96 THR A CA 1
ATOM 738 C C . THR A 1 96 ? 27.391 1.422 -12.887 1.00 97.06 96 THR A C 1
ATOM 740 O O . THR A 1 96 ? 27.615 2.579 -12.536 1.00 97.06 96 THR A O 1
ATOM 743 N N . ALA A 1 97 ? 26.404 1.126 -13.735 1.00 97.44 97 ALA A N 1
ATOM 744 C CA . ALA A 1 97 ? 25.434 2.132 -14.160 1.00 97.44 97 ALA A CA 1
ATOM 745 C C . ALA A 1 97 ? 24.648 2.700 -12.967 1.00 97.44 97 ALA A C 1
ATOM 747 O O . ALA A 1 97 ? 24.371 3.894 -12.955 1.00 97.44 97 ALA A O 1
ATOM 748 N N . LYS A 1 98 ? 24.360 1.863 -11.959 1.00 96.56 98 LYS A N 1
ATOM 749 C CA . LYS A 1 98 ? 23.672 2.264 -10.731 1.00 96.56 98 LYS A CA 1
ATOM 750 C C . LYS A 1 98 ? 24.482 3.306 -9.958 1.00 96.56 98 LYS A C 1
ATOM 752 O O . LYS A 1 98 ? 23.980 4.399 -9.740 1.00 96.56 98 LYS A O 1
ATOM 757 N N . ASP A 1 99 ? 25.754 3.018 -9.669 1.00 96.81 99 ASP A N 1
ATOM 758 C CA . ASP A 1 99 ? 26.621 3.943 -8.922 1.00 96.81 99 ASP A CA 1
ATOM 759 C C . ASP A 1 99 ? 26.741 5.305 -9.636 1.00 96.81 99 ASP A C 1
ATOM 761 O O . ASP A 1 99 ? 26.826 6.358 -9.013 1.00 96.81 99 ASP A O 1
ATOM 765 N N . VAL A 1 100 ? 26.786 5.293 -10.975 1.00 97.69 100 VAL A N 1
ATOM 766 C CA . VAL A 1 100 ? 26.860 6.527 -11.771 1.00 97.69 100 VAL A CA 1
ATOM 767 C C . VAL A 1 100 ? 25.540 7.293 -11.733 1.00 97.69 100 VAL A C 1
ATOM 769 O O . VAL A 1 100 ? 25.570 8.520 -11.735 1.00 97.69 100 VAL A O 1
ATOM 772 N N . LEU A 1 101 ? 24.401 6.597 -11.707 1.00 97.69 101 LEU A N 1
ATOM 773 C CA . LEU A 1 101 ? 23.084 7.221 -11.582 1.00 97.69 101 LEU A CA 1
ATOM 774 C C . LEU A 1 101 ? 22.866 7.834 -10.198 1.00 97.69 101 LEU A C 1
ATOM 776 O O . LEU A 1 101 ? 22.291 8.910 -10.131 1.00 97.69 101 LEU A O 1
ATOM 780 N N . GLU A 1 102 ? 23.367 7.213 -9.130 1.00 96.56 102 GLU A N 1
ATOM 781 C CA . GLU A 1 102 ? 23.338 7.791 -7.777 1.00 96.56 102 GLU A CA 1
ATOM 782 C C . GLU A 1 102 ? 24.115 9.123 -7.744 1.00 96.56 102 GLU A C 1
ATOM 784 O O . GLU A 1 102 ? 23.574 10.150 -7.342 1.00 96.56 102 GLU A O 1
ATOM 789 N N . VAL A 1 103 ? 25.329 9.166 -8.313 1.00 97.12 103 VAL A N 1
ATOM 790 C CA . VAL A 1 103 ? 26.101 10.423 -8.435 1.00 97.12 103 VAL A CA 1
ATOM 791 C C . VAL A 1 103 ? 25.424 11.434 -9.371 1.00 97.12 103 VAL A C 1
ATOM 793 O O . VAL A 1 103 ? 25.507 12.645 -9.150 1.00 97.12 103 VAL A O 1
ATOM 796 N N . LEU A 1 104 ? 24.767 10.970 -10.440 1.00 97.50 104 LEU A N 1
ATOM 797 C CA . LEU A 1 104 ? 23.998 11.845 -11.328 1.00 97.50 104 LEU A CA 1
ATOM 798 C C . LEU A 1 104 ? 22.820 12.477 -10.584 1.00 97.50 104 LEU A C 1
ATOM 800 O O . LEU A 1 104 ? 22.607 13.672 -10.748 1.00 97.50 104 LEU A O 1
ATOM 804 N N . ALA A 1 105 ? 22.094 11.706 -9.772 1.00 97.44 105 ALA A N 1
ATOM 805 C CA . ALA A 1 105 ? 20.974 12.187 -8.972 1.00 97.44 105 ALA A CA 1
ATOM 806 C C . ALA A 1 105 ? 21.418 13.288 -7.996 1.00 97.44 105 ALA A C 1
ATOM 808 O O . ALA A 1 105 ? 20.845 14.374 -8.017 1.00 97.44 105 ALA A O 1
ATOM 809 N N . GLU A 1 106 ? 22.504 13.071 -7.249 1.00 96.94 106 GLU A N 1
ATOM 810 C CA . GLU A 1 106 ? 23.096 14.100 -6.378 1.00 96.94 106 GLU A CA 1
ATOM 811 C C . GLU A 1 106 ? 23.506 15.353 -7.173 1.00 96.94 106 GLU A C 1
ATOM 813 O O . GLU A 1 106 ? 23.226 16.487 -6.789 1.00 96.94 106 GLU A O 1
ATOM 818 N N . THR A 1 107 ? 24.140 15.163 -8.337 1.00 97.12 107 THR A N 1
ATOM 819 C CA . THR A 1 107 ? 24.585 16.281 -9.185 1.00 97.12 107 THR A CA 1
ATOM 820 C C . THR A 1 107 ? 23.405 17.069 -9.768 1.00 97.12 107 THR A C 1
ATOM 822 O O . THR A 1 107 ? 23.503 18.286 -9.937 1.00 97.12 107 THR A O 1
ATOM 825 N N . MET A 1 108 ? 22.305 16.387 -10.097 1.00 97.75 108 MET A N 1
ATOM 826 C CA . MET A 1 108 ? 21.057 17.005 -10.540 1.00 97.75 108 MET A CA 1
ATOM 827 C C . MET A 1 108 ? 20.431 17.835 -9.422 1.00 97.75 108 MET A C 1
ATOM 829 O O . MET A 1 108 ? 20.058 18.979 -9.671 1.00 97.75 108 MET A O 1
ATOM 833 N N . GLU A 1 109 ? 20.368 17.298 -8.203 1.00 97.12 109 GLU A N 1
ATOM 834 C CA . GLU A 1 109 ? 19.834 18.003 -7.036 1.00 97.12 109 GLU A CA 1
ATOM 835 C C . GLU A 1 109 ? 20.633 19.283 -6.745 1.00 97.12 109 GLU A C 1
ATOM 837 O O . GLU A 1 109 ? 20.055 20.369 -6.676 1.00 97.12 109 GLU A O 1
ATOM 842 N N . ASP A 1 110 ? 21.969 19.192 -6.731 1.00 96.75 110 ASP A N 1
ATOM 843 C CA . ASP A 1 110 ? 22.887 20.336 -6.614 1.00 96.75 110 ASP A CA 1
ATOM 844 C C . ASP A 1 110 ? 22.653 21.417 -7.687 1.00 96.75 110 ASP A C 1
ATOM 846 O O . ASP A 1 110 ? 22.907 22.606 -7.468 1.00 96.75 110 ASP A O 1
ATOM 850 N N . ALA A 1 111 ? 22.238 21.001 -8.886 1.00 96.69 111 ALA A N 1
ATOM 851 C CA . ALA A 1 111 ? 21.974 21.883 -10.018 1.00 96.69 111 ALA A CA 1
ATOM 852 C C . ALA A 1 111 ? 20.528 22.412 -10.055 1.00 96.69 111 ALA A C 1
ATOM 854 O O . ALA A 1 111 ? 20.237 23.297 -10.864 1.00 96.69 111 ALA A O 1
ATOM 855 N N . GLY A 1 112 ? 19.632 21.895 -9.206 1.00 97.06 112 GLY A N 1
ATOM 856 C CA . GLY A 1 112 ? 18.194 22.155 -9.280 1.00 97.06 112 GLY A CA 1
ATOM 857 C C . GLY A 1 112 ? 17.544 21.585 -10.546 1.00 97.06 112 GLY A C 1
ATOM 858 O O . GLY A 1 112 ? 16.572 22.151 -11.046 1.00 97.06 112 GLY A O 1
ATOM 859 N N . ASP A 1 113 ? 18.110 20.512 -11.102 1.00 98.06 113 ASP A N 1
ATOM 860 C CA . ASP A 1 113 ? 17.570 19.820 -12.265 1.00 98.06 113 ASP A CA 1
ATOM 861 C C . ASP A 1 113 ? 16.624 18.685 -11.872 1.00 98.06 113 ASP A C 1
ATOM 863 O O . ASP A 1 113 ? 16.790 18.050 -10.835 1.00 98.06 113 ASP A O 1
ATOM 867 N N . SER A 1 114 ? 15.650 18.399 -12.733 1.00 98.31 114 SER A N 1
ATOM 868 C CA . SER A 1 114 ? 14.640 17.373 -12.482 1.00 98.31 114 SER A CA 1
ATOM 869 C C . SER A 1 114 ? 14.131 16.723 -13.768 1.00 98.31 114 SER A C 1
ATOM 871 O O . SER A 1 114 ? 14.081 17.359 -14.825 1.00 98.31 114 SER A O 1
ATOM 873 N N . VAL A 1 115 ? 13.736 15.453 -13.673 1.00 98.56 115 VAL A N 1
ATOM 874 C CA . VAL A 1 115 ? 12.921 14.759 -14.687 1.00 98.56 115 VAL A CA 1
ATOM 875 C C . VAL A 1 115 ? 11.435 14.826 -14.324 1.00 98.56 115 VAL A C 1
ATOM 877 O O . VAL A 1 115 ? 11.079 15.191 -13.203 1.00 98.56 115 VAL A O 1
ATOM 880 N N . LYS A 1 116 ? 10.545 14.463 -15.250 1.00 98.31 116 LYS A N 1
ATOM 881 C CA . LYS A 1 116 ? 9.127 14.292 -14.918 1.00 98.31 116 LYS A CA 1
ATOM 882 C C . LYS A 1 116 ? 8.978 13.155 -13.898 1.00 98.31 116 LYS A C 1
ATOM 884 O O . LYS A 1 116 ? 9.520 12.071 -14.109 1.00 98.31 116 LYS A O 1
ATOM 889 N N . ARG A 1 117 ? 8.266 13.400 -12.797 1.00 97.69 117 ARG A N 1
ATOM 890 C CA . ARG A 1 117 ? 7.974 12.384 -11.774 1.00 97.69 117 ARG A CA 1
ATOM 891 C C . ARG A 1 117 ? 6.882 11.415 -12.228 1.00 97.69 117 ARG A C 1
ATOM 893 O O . ARG A 1 117 ? 6.061 11.754 -13.079 1.00 97.69 117 ARG A O 1
ATOM 900 N N . ASN A 1 118 ? 6.840 10.245 -11.605 1.00 97.56 118 ASN A N 1
ATOM 901 C CA . ASN A 1 118 ? 5.690 9.353 -11.683 1.00 97.56 118 ASN A CA 1
ATOM 902 C C . ASN A 1 118 ? 4.573 9.869 -10.761 1.00 97.56 118 ASN A C 1
ATOM 904 O O . ASN A 1 118 ? 4.845 10.272 -9.624 1.00 97.56 118 ASN A O 1
ATOM 908 N N . THR A 1 119 ? 3.327 9.805 -11.227 1.00 97.12 119 THR A N 1
ATOM 909 C CA . THR A 1 119 ? 2.143 9.898 -10.362 1.00 97.12 119 THR A CA 1
ATOM 910 C C . THR A 1 119 ? 1.844 8.500 -9.849 1.00 97.12 119 THR A C 1
ATOM 912 O O . THR A 1 119 ? 1.474 7.628 -10.633 1.00 97.12 119 THR A O 1
ATOM 915 N N . ILE A 1 120 ? 2.075 8.286 -8.555 1.00 96.69 120 ILE A N 1
ATOM 916 C CA . ILE A 1 120 ? 1.900 6.992 -7.899 1.00 96.69 120 ILE A CA 1
ATOM 917 C C . ILE A 1 120 ? 0.640 7.068 -7.045 1.00 96.69 120 ILE A C 1
ATOM 919 O O . ILE A 1 120 ? 0.505 7.964 -6.212 1.00 96.69 120 ILE A O 1
ATOM 923 N N . GLU A 1 121 ? -0.269 6.135 -7.274 1.00 96.88 121 GLU A N 1
ATOM 924 C CA . GLU A 1 121 ? -1.476 5.940 -6.485 1.00 96.88 121 GLU A CA 1
ATOM 925 C C . GLU A 1 121 ? -1.284 4.752 -5.547 1.00 96.88 121 GLU A C 1
ATOM 927 O O . GLU A 1 121 ? -0.574 3.793 -5.865 1.00 96.88 121 GLU A O 1
ATOM 932 N N . LEU A 1 122 ? -1.901 4.859 -4.376 1.00 96.94 122 LEU A N 1
ATOM 933 C CA . LEU A 1 122 ? -1.933 3.828 -3.355 1.00 96.94 122 LEU A CA 1
ATOM 934 C C . LEU A 1 122 ? -3.375 3.339 -3.227 1.00 96.94 122 LEU A C 1
ATOM 936 O O . LEU A 1 122 ? -4.283 4.157 -3.073 1.00 96.94 122 LEU A O 1
ATOM 940 N N . ASP A 1 123 ? -3.558 2.026 -3.260 1.00 97.44 123 ASP A N 1
ATOM 941 C CA . ASP A 1 123 ? -4.814 1.365 -2.912 1.00 97.44 123 ASP A CA 1
ATOM 942 C C . ASP A 1 123 ? -4.617 0.550 -1.626 1.00 97.44 123 ASP A C 1
ATOM 944 O O . ASP A 1 123 ? -3.620 -0.170 -1.495 1.00 97.44 123 ASP A O 1
ATOM 948 N N . GLY A 1 124 ? -5.534 0.697 -0.669 1.00 94.94 124 GLY A N 1
ATOM 949 C CA . GLY A 1 124 ? -5.363 0.259 0.720 1.00 94.94 124 GLY A CA 1
ATOM 950 C C . GLY A 1 124 ? -4.610 1.278 1.607 1.00 94.94 124 GLY A C 1
ATOM 951 O O . GLY A 1 124 ? -4.514 2.461 1.262 1.00 94.94 124 GLY A O 1
ATOM 952 N N . PRO A 1 125 ? -4.064 0.857 2.765 1.00 97.19 125 PRO A N 1
ATOM 953 C CA . PRO A 1 125 ? -3.961 -0.523 3.235 1.00 97.19 125 PRO A CA 1
ATOM 954 C C . PRO A 1 125 ? -5.249 -1.089 3.833 1.00 97.19 125 PRO A C 1
ATOM 956 O O . PRO A 1 125 ? -5.944 -0.421 4.593 1.00 97.19 125 PRO A O 1
ATOM 959 N N . ASP A 1 126 ? -5.497 -2.361 3.538 1.00 97.25 126 ASP A N 1
ATOM 960 C CA . ASP A 1 126 ? -6.633 -3.133 4.029 1.00 97.25 126 ASP A CA 1
ATOM 961 C C . ASP A 1 126 ? -6.163 -4.212 5.006 1.00 97.25 126 ASP A C 1
ATOM 963 O O . ASP A 1 126 ? -5.167 -4.901 4.767 1.00 97.25 126 ASP A O 1
ATOM 967 N N . SER A 1 127 ? -6.884 -4.366 6.114 1.00 96.81 127 SER A N 1
ATOM 968 C CA . SER A 1 127 ? -6.719 -5.482 7.048 1.00 96.81 127 SER A CA 1
ATOM 969 C C . SER A 1 127 ? -7.519 -6.693 6.584 1.00 96.81 127 SER A C 1
ATOM 971 O O . SER A 1 127 ? -8.665 -6.539 6.156 1.00 96.81 127 SER A O 1
ATOM 973 N N . ASP A 1 128 ? -6.969 -7.894 6.748 1.00 96.38 128 ASP A N 1
ATOM 974 C CA . ASP A 1 128 ? -7.746 -9.117 6.558 1.00 96.38 128 ASP A CA 1
ATOM 975 C C . ASP A 1 128 ? -8.876 -9.204 7.600 1.00 96.38 128 ASP A C 1
ATOM 977 O O . ASP A 1 128 ? -8.697 -8.877 8.777 1.00 96.38 128 ASP A O 1
ATOM 981 N N . SER A 1 129 ? -10.061 -9.633 7.161 1.00 92.44 129 SER A N 1
ATOM 982 C CA . SER A 1 129 ? -11.223 -9.831 8.032 1.00 92.44 129 SER A CA 1
ATOM 983 C C . SER A 1 129 ? -11.017 -10.933 9.072 1.00 92.44 129 SER A C 1
ATOM 985 O O . SER A 1 129 ? -11.740 -10.965 10.064 1.00 92.44 129 SER A O 1
ATOM 987 N N . GLU A 1 130 ? -10.063 -11.837 8.838 1.00 94.38 130 GLU A N 1
ATOM 988 C CA . GLU A 1 130 ? -9.708 -12.915 9.761 1.00 94.38 130 GLU A CA 1
ATOM 989 C C . GLU A 1 130 ? -8.660 -12.495 10.803 1.00 94.38 130 GLU A C 1
ATOM 991 O O . GLU A 1 130 ? -8.340 -13.301 11.673 1.00 94.38 130 GLU A O 1
ATOM 996 N N . ASN A 1 131 ? -8.146 -11.257 10.756 1.00 95.88 131 ASN A N 1
ATOM 997 C CA . ASN A 1 131 ? -7.173 -10.786 11.742 1.00 95.88 131 ASN A CA 1
ATOM 998 C C . ASN A 1 131 ? -7.743 -10.881 13.159 1.00 95.88 131 ASN A C 1
ATOM 1000 O O . ASN A 1 131 ? -8.851 -10.404 13.421 1.00 95.88 131 ASN A O 1
ATOM 1004 N N . GLU A 1 132 ? -6.964 -11.410 14.097 1.00 95.12 132 GLU A N 1
ATOM 1005 C CA . GLU A 1 132 ? -7.311 -11.405 15.518 1.00 95.12 132 GLU A CA 1
ATOM 1006 C C . GLU A 1 132 ? -7.071 -10.012 16.112 1.00 95.12 132 GLU A C 1
ATOM 1008 O O . GLU A 1 132 ? -7.937 -9.469 16.803 1.00 95.12 132 GLU A O 1
ATOM 1013 N N . GLY A 1 133 ? -5.956 -9.373 15.750 1.00 94.62 133 GLY A N 1
ATOM 1014 C CA . GLY A 1 133 ? -5.655 -8.009 16.156 1.00 94.62 133 GLY A CA 1
ATOM 1015 C C . GLY A 1 133 ? -6.535 -6.967 15.471 1.00 94.62 133 GLY A C 1
ATOM 1016 O O . GLY A 1 133 ? -7.226 -7.218 14.477 1.00 94.62 133 GLY A O 1
ATOM 1017 N N . ASN A 1 134 ? -6.535 -5.753 16.010 1.00 93.38 134 ASN A N 1
ATOM 1018 C CA . ASN A 1 134 ? -7.283 -4.630 15.435 1.00 93.38 134 ASN A CA 1
ATOM 1019 C C . ASN A 1 134 ? -6.485 -3.327 15.338 1.00 93.38 134 ASN A C 1
ATOM 1021 O O . ASN A 1 134 ? -7.075 -2.247 15.183 1.00 93.38 134 ASN A O 1
ATOM 1025 N N . GLY A 1 135 ? -5.158 -3.452 15.394 1.00 94.81 135 GLY A N 1
ATOM 1026 C CA . GLY A 1 135 ? -4.253 -2.387 15.003 1.00 94.81 135 GLY A CA 1
ATOM 1027 C C . GLY A 1 135 ? -4.329 -2.084 13.505 1.00 94.81 135 GLY A C 1
ATOM 1028 O O . GLY A 1 135 ? -5.101 -2.679 12.750 1.00 94.81 135 GLY A O 1
ATOM 1029 N N . VAL A 1 136 ? -3.536 -1.110 13.081 1.00 96.38 136 VAL A N 1
ATOM 1030 C CA . VAL A 1 136 ? -3.602 -0.524 11.740 1.00 96.38 136 VAL A CA 1
ATOM 1031 C C . VAL A 1 136 ? -2.233 -0.522 11.079 1.00 96.38 136 VAL A C 1
ATOM 1033 O O . VAL A 1 136 ? -1.213 -0.372 11.751 1.00 96.38 136 VAL A O 1
ATOM 1036 N N . LEU A 1 137 ? -2.222 -0.639 9.754 1.00 98.25 137 LEU A N 1
ATOM 1037 C CA . LEU A 1 137 ? -1.058 -0.336 8.931 1.00 98.25 137 LEU A CA 1
ATOM 1038 C C . LEU A 1 137 ? -1.249 1.050 8.313 1.00 98.25 137 LEU A C 1
ATOM 1040 O O . LEU A 1 137 ? -2.311 1.357 7.781 1.00 98.25 137 LEU A O 1
ATOM 1044 N N . GLU A 1 138 ? -0.220 1.886 8.369 1.00 98.12 138 GLU A N 1
ATOM 1045 C CA . GLU A 1 138 ? -0.148 3.169 7.675 1.00 98.12 138 GLU A CA 1
ATOM 1046 C C . GLU A 1 138 ? 1.007 3.114 6.669 1.00 98.12 138 GLU A C 1
ATOM 1048 O O . GLU A 1 138 ? 2.145 2.831 7.043 1.00 98.12 138 GLU A O 1
ATOM 1053 N N . VAL A 1 139 ? 0.742 3.410 5.394 1.00 97.81 139 VAL A N 1
ATOM 1054 C CA . VAL A 1 139 ? 1.808 3.636 4.406 1.00 97.81 139 VAL A CA 1
ATOM 1055 C C . VAL A 1 139 ? 2.256 5.091 4.537 1.00 97.81 139 VAL A C 1
ATOM 1057 O O . VAL A 1 139 ? 1.558 6.004 4.101 1.00 97.81 139 VAL A O 1
ATOM 1060 N N . LYS A 1 140 ? 3.400 5.309 5.194 1.00 97.88 140 LYS A N 1
ATOM 1061 C CA . LYS A 1 140 ? 3.930 6.638 5.540 1.00 97.88 140 LYS A CA 1
ATOM 1062 C C . LYS A 1 140 ? 4.369 7.417 4.313 1.00 97.88 140 LYS A C 1
ATOM 1064 O O . LYS A 1 140 ? 4.130 8.619 4.221 1.00 97.88 140 LYS A O 1
ATOM 1069 N N . GLU A 1 141 ? 5.034 6.731 3.393 1.00 97.00 141 GLU A N 1
ATOM 1070 C CA . GLU A 1 141 ? 5.613 7.352 2.214 1.00 97.00 141 GLU A CA 1
ATOM 1071 C C . GLU A 1 141 ? 5.680 6.356 1.058 1.00 97.00 141 GLU A C 1
ATOM 1073 O O . GLU A 1 141 ? 5.963 5.170 1.244 1.00 97.00 141 GLU A O 1
ATOM 1078 N N . VAL A 1 142 ? 5.435 6.864 -0.150 1.00 97.00 142 VAL A N 1
ATOM 1079 C CA . VAL A 1 142 ? 5.651 6.138 -1.400 1.00 97.00 142 VAL A CA 1
ATOM 1080 C C . VAL A 1 142 ? 6.673 6.916 -2.218 1.00 97.00 142 VAL A C 1
ATOM 1082 O O . VAL A 1 142 ? 6.440 8.053 -2.635 1.00 97.00 142 VAL A O 1
ATOM 1085 N N . TYR A 1 143 ? 7.833 6.305 -2.422 1.00 97.06 143 TYR A N 1
ATOM 1086 C CA . TYR A 1 143 ? 8.962 6.912 -3.107 1.00 97.06 143 TYR A CA 1
ATOM 1087 C C . TYR A 1 143 ? 8.841 6.763 -4.619 1.00 97.06 143 TYR A C 1
ATOM 1089 O O . TYR A 1 143 ? 8.190 5.866 -5.147 1.00 97.06 143 TYR A O 1
ATOM 1097 N N . GLN A 1 144 ? 9.589 7.591 -5.344 1.00 97.25 144 GLN A N 1
ATOM 1098 C CA . GLN A 1 144 ? 9.677 7.514 -6.802 1.00 97.25 144 GLN A CA 1
ATOM 1099 C C . GLN A 1 144 ? 10.366 6.237 -7.319 1.00 97.25 144 GLN A C 1
ATOM 1101 O O . GLN A 1 144 ? 10.421 6.044 -8.532 1.00 97.25 144 GLN A O 1
ATOM 1106 N N . THR A 1 145 ? 10.890 5.379 -6.433 1.00 96.12 145 THR A N 1
ATOM 1107 C CA . THR A 1 145 ? 11.352 4.020 -6.753 1.00 96.12 145 THR A CA 1
ATOM 1108 C C . THR A 1 145 ? 10.230 2.979 -6.756 1.00 96.12 145 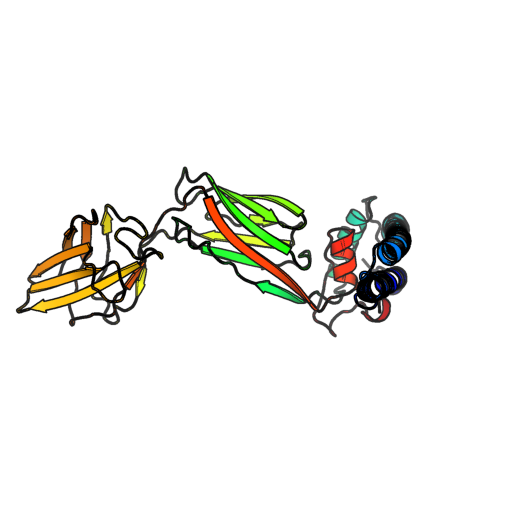THR A C 1
ATOM 1110 O O . THR A 1 145 ? 10.485 1.836 -7.136 1.00 96.12 145 THR A O 1
ATOM 1113 N N . ALA A 1 146 ? 9.001 3.347 -6.371 1.00 95.19 146 ALA A N 1
ATOM 1114 C CA . ALA A 1 146 ? 7.858 2.450 -6.450 1.00 95.19 146 ALA A CA 1
ATOM 1115 C C . ALA A 1 146 ? 7.597 2.035 -7.902 1.00 95.19 146 ALA A C 1
ATOM 1117 O O . ALA A 1 146 ? 7.753 2.816 -8.847 1.00 95.19 146 ALA A O 1
ATOM 1118 N N . LEU A 1 147 ? 7.217 0.772 -8.062 1.00 89.75 147 LEU A N 1
ATOM 1119 C CA . LEU A 1 147 ? 6.963 0.145 -9.350 1.00 89.75 147 LEU A CA 1
ATOM 1120 C C . LEU A 1 147 ? 5.463 -0.051 -9.564 1.00 89.75 147 LEU A C 1
ATOM 1122 O O . LEU A 1 147 ? 4.703 -0.211 -8.612 1.00 89.75 147 LEU A O 1
ATOM 1126 N N . ASP A 1 148 ? 5.078 -0.077 -10.835 1.00 88.81 148 ASP A N 1
ATOM 1127 C CA . ASP A 1 148 ? 3.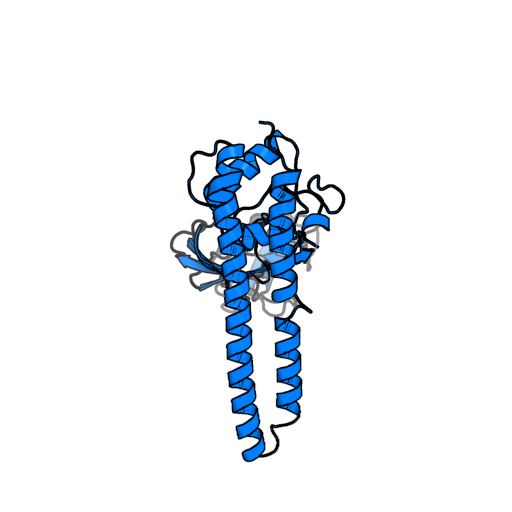700 -0.304 -11.270 1.00 88.81 148 ASP A CA 1
ATOM 1128 C C . ASP A 1 148 ? 3.195 -1.703 -10.883 1.00 88.81 148 ASP A C 1
ATOM 1130 O O . ASP A 1 148 ? 3.997 -2.650 -10.843 1.00 88.81 148 ASP A O 1
ATOM 1134 N N . ASP A 1 149 ? 1.888 -1.819 -10.634 1.00 87.31 149 ASP A N 1
ATOM 1135 C CA . ASP A 1 149 ? 1.167 -3.051 -10.270 1.00 87.31 149 ASP A CA 1
ATOM 1136 C C . ASP A 1 149 ? 1.869 -3.893 -9.190 1.00 87.31 149 ASP A C 1
ATOM 1138 O O . ASP A 1 149 ? 1.983 -5.124 -9.272 1.00 87.31 149 ASP A O 1
ATOM 1142 N N . ASN A 1 150 ? 2.417 -3.221 -8.176 1.00 93.06 150 ASN A N 1
ATOM 1143 C CA . ASN A 1 150 ? 3.113 -3.895 -7.092 1.00 93.06 150 ASN A CA 1
ATOM 1144 C C . ASN A 1 150 ? 2.154 -4.121 -5.923 1.00 93.06 150 ASN A C 1
ATOM 1146 O O . ASN A 1 150 ? 1.692 -3.168 -5.299 1.00 93.06 150 ASN A O 1
ATOM 1150 N N . HIS A 1 151 ? 1.872 -5.387 -5.626 1.00 97.25 151 HIS A N 1
ATOM 1151 C CA . HIS A 1 151 ? 1.028 -5.779 -4.502 1.00 97.25 151 HIS A CA 1
ATOM 1152 C C . HIS A 1 151 ? 1.904 -6.147 -3.317 1.00 97.25 151 HIS A C 1
ATOM 1154 O O . HIS A 1 151 ? 2.881 -6.885 -3.470 1.00 97.25 151 HIS A O 1
ATOM 1160 N N . PHE A 1 152 ? 1.527 -5.654 -2.147 1.00 98.25 152 PHE A N 1
ATOM 1161 C CA . PHE A 1 152 ? 2.230 -5.875 -0.902 1.00 98.25 152 PHE A CA 1
ATOM 1162 C C . PHE A 1 152 ? 1.378 -6.712 0.038 1.00 98.25 152 PHE A C 1
ATOM 1164 O O . PHE A 1 152 ? 0.179 -6.478 0.187 1.00 98.25 152 PHE A O 1
ATOM 1171 N N . GLU A 1 153 ? 2.023 -7.680 0.671 1.00 98.50 153 GLU A N 1
ATOM 1172 C CA . GLU A 1 153 ? 1.441 -8.533 1.696 1.00 98.50 153 GLU A CA 1
ATOM 1173 C C . GLU A 1 153 ? 2.325 -8.430 2.937 1.00 98.50 153 GLU A C 1
ATOM 1175 O O . GLU A 1 153 ? 3.538 -8.633 2.856 1.00 98.50 153 GLU A O 1
ATOM 1180 N N . VAL A 1 154 ? 1.722 -8.073 4.067 1.00 98.62 154 VAL A N 1
ATOM 1181 C CA . VAL A 1 154 ? 2.412 -7.881 5.344 1.00 98.62 154 VAL A CA 1
ATOM 1182 C C . VAL A 1 154 ? 1.774 -8.816 6.355 1.00 98.62 154 VAL A C 1
ATOM 1184 O O . VAL A 1 154 ? 0.625 -8.596 6.728 1.00 98.62 154 VAL A O 1
ATOM 1187 N N . VAL A 1 155 ? 2.480 -9.874 6.758 1.00 98.62 155 VAL A N 1
ATOM 1188 C CA . VAL A 1 155 ? 1.924 -10.954 7.594 1.00 98.62 155 VAL A CA 1
ATOM 1189 C C . VAL A 1 155 ? 2.660 -11.040 8.921 1.00 98.62 155 VAL A C 1
ATOM 1191 O O . VAL A 1 155 ? 3.882 -11.160 8.935 1.00 98.62 155 VAL A O 1
ATOM 1194 N N . CYS A 1 156 ? 1.933 -11.040 10.033 1.00 98.56 156 CYS A N 1
ATOM 1195 C CA . CYS A 1 156 ? 2.492 -11.273 11.356 1.00 98.56 156 CYS A CA 1
ATOM 1196 C C . CYS A 1 156 ? 3.011 -12.711 11.442 1.00 98.56 156 CYS A C 1
ATOM 1198 O O . CYS A 1 156 ? 2.271 -13.675 11.238 1.00 98.56 156 CYS A O 1
ATOM 1200 N N . VAL A 1 157 ? 4.297 -12.865 11.742 1.00 98.44 157 VAL A N 1
ATOM 1201 C CA . VAL A 1 157 ? 4.959 -14.174 11.880 1.00 98.44 157 VAL A CA 1
ATOM 1202 C C . VAL A 1 157 ? 5.434 -14.447 13.303 1.00 98.44 157 VAL A C 1
ATOM 1204 O O . VAL A 1 157 ? 5.731 -15.595 13.629 1.00 98.44 157 VAL A O 1
ATOM 1207 N N . ASP A 1 158 ? 5.487 -13.421 14.155 1.00 97.50 158 ASP A N 1
ATOM 1208 C CA . ASP A 1 158 ? 5.811 -13.544 15.575 1.00 97.50 158 ASP A CA 1
ATOM 1209 C C . ASP A 1 158 ? 4.993 -12.537 16.388 1.00 97.50 158 ASP A C 1
ATOM 1211 O O . ASP A 1 158 ? 5.201 -11.332 16.269 1.00 97.50 158 ASP A O 1
ATOM 1215 N N . ALA A 1 159 ? 4.103 -13.053 17.235 1.00 96.19 159 ALA A N 1
ATOM 1216 C CA . ALA A 1 159 ? 3.264 -12.287 18.155 1.00 96.19 159 ALA A CA 1
ATOM 1217 C C . ALA A 1 159 ? 3.636 -12.530 19.633 1.00 96.19 159 ALA A C 1
ATOM 1219 O O . ALA A 1 159 ? 2.808 -12.412 20.531 1.00 96.19 159 ALA A O 1
ATOM 1220 N N . THR A 1 160 ? 4.880 -12.934 19.915 1.00 94.06 160 THR A N 1
ATOM 1221 C CA . THR A 1 160 ? 5.300 -13.304 21.280 1.00 94.06 160 THR A CA 1
ATOM 1222 C C . THR A 1 160 ? 5.315 -12.109 22.244 1.00 94.06 160 THR A C 1
ATOM 1224 O O . THR A 1 160 ? 5.183 -12.299 23.455 1.00 94.06 160 THR A O 1
ATOM 1227 N N . VAL A 1 161 ? 5.508 -10.887 21.735 1.00 91.81 161 VAL A N 1
ATOM 1228 C CA . VAL A 1 161 ? 5.554 -9.651 22.530 1.00 91.81 161 VAL A CA 1
ATOM 1229 C C . VAL A 1 161 ? 4.580 -8.637 21.942 1.00 91.81 161 VAL A C 1
ATOM 1231 O O . VAL A 1 161 ? 4.806 -8.137 20.841 1.00 91.81 161 VAL A O 1
ATOM 1234 N N . GLU A 1 162 ? 3.535 -8.320 22.705 1.00 91.00 162 GLU A N 1
ATOM 1235 C CA . GLU A 1 162 ? 2.528 -7.322 22.335 1.00 91.00 162 GLU A CA 1
ATOM 1236 C C . GLU A 1 162 ? 3.168 -5.947 22.085 1.00 91.00 162 GLU A C 1
ATOM 1238 O O . GLU A 1 162 ? 4.001 -5.480 22.869 1.00 91.00 162 GLU A O 1
ATOM 1243 N N . GLY A 1 163 ? 2.810 -5.318 20.964 1.00 91.69 163 GLY A N 1
ATOM 1244 C CA . GLY A 1 163 ? 3.368 -4.037 20.526 1.00 91.69 163 GLY A CA 1
ATOM 1245 C C . GLY A 1 163 ? 4.796 -4.132 19.978 1.00 91.69 163 GLY A C 1
ATOM 1246 O O . GLY A 1 163 ? 5.453 -3.114 19.763 1.00 91.69 163 GLY A O 1
ATOM 1247 N N . SER A 1 164 ? 5.321 -5.339 19.777 1.00 95.88 164 SER A N 1
ATOM 1248 C CA . SER A 1 164 ? 6.622 -5.602 19.146 1.00 95.88 164 SER A CA 1
ATOM 1249 C C . SER A 1 164 ? 6.567 -6.840 18.250 1.00 95.88 164 SER A C 1
ATOM 1251 O O . SER A 1 164 ? 7.566 -7.547 18.088 1.00 95.88 164 SER A O 1
ATOM 1253 N N . GLU A 1 165 ? 5.396 -7.105 17.674 1.00 97.75 165 GLU A N 1
ATOM 1254 C CA . GLU A 1 165 ? 5.185 -8.209 16.748 1.00 97.75 165 GLU A CA 1
ATOM 1255 C C . GLU A 1 165 ? 6.047 -8.029 15.495 1.00 97.75 165 GLU A C 1
ATOM 1257 O O . GLU A 1 165 ? 6.318 -6.903 15.066 1.00 97.75 165 GLU A O 1
ATOM 1262 N N . GLN A 1 166 ? 6.498 -9.141 14.913 1.00 98.38 166 GLN A N 1
ATOM 1263 C CA . GLN A 1 166 ? 7.313 -9.137 13.700 1.00 98.38 166 GLN A CA 1
ATOM 1264 C C . GLN A 1 166 ? 6.479 -9.534 12.487 1.00 98.38 166 GLN A C 1
ATOM 1266 O O . GLN A 1 166 ? 5.731 -10.513 12.524 1.00 98.38 166 GLN A O 1
ATOM 1271 N N . TRP A 1 167 ? 6.679 -8.811 11.390 1.00 98.62 167 TRP A N 1
ATOM 1272 C CA . TRP A 1 167 ? 5.866 -8.906 10.185 1.00 98.62 167 TRP A CA 1
ATOM 1273 C C . TRP A 1 167 ? 6.728 -9.176 8.959 1.00 98.62 167 TRP A C 1
ATOM 1275 O O . TRP A 1 167 ? 7.626 -8.394 8.656 1.00 98.62 167 TRP A O 1
ATOM 1285 N N . ASP A 1 168 ? 6.456 -10.266 8.252 1.00 98.62 168 ASP A N 1
ATOM 1286 C CA . ASP A 1 168 ? 7.078 -10.574 6.965 1.00 98.62 168 ASP A CA 1
ATOM 1287 C C . ASP A 1 168 ? 6.447 -9.688 5.885 1.00 98.62 168 ASP A C 1
ATOM 1289 O O . ASP A 1 168 ? 5.230 -9.724 5.685 1.00 98.62 168 ASP A O 1
ATOM 1293 N N . VAL A 1 169 ? 7.262 -8.866 5.221 1.00 98.56 169 VAL A N 1
ATOM 1294 C CA . VAL A 1 169 ? 6.824 -7.929 4.183 1.00 98.56 169 VAL A CA 1
ATOM 1295 C C . VAL A 1 169 ? 7.221 -8.475 2.819 1.00 98.56 169 VAL A C 1
ATOM 1297 O O . VAL A 1 169 ? 8.403 -8.600 2.491 1.00 98.56 169 VAL A O 1
ATOM 1300 N N . ARG A 1 170 ? 6.229 -8.733 1.967 1.00 98.12 170 ARG A N 1
ATOM 1301 C CA . ARG A 1 170 ? 6.431 -9.269 0.619 1.00 98.12 170 ARG A CA 1
ATOM 1302 C C . ARG A 1 170 ? 5.856 -8.354 -0.442 1.00 98.12 170 ARG A C 1
ATOM 1304 O O . ARG A 1 170 ? 4.848 -7.692 -0.237 1.00 98.12 170 ARG A O 1
ATOM 1311 N N . SER A 1 171 ? 6.496 -8.369 -1.603 1.00 97.06 171 SER A N 1
ATOM 1312 C CA . SER A 1 171 ? 6.054 -7.709 -2.827 1.00 97.06 171 SER A CA 1
ATOM 1313 C C . SER A 1 171 ? 5.847 -8.753 -3.922 1.00 97.06 171 SER A C 1
ATOM 1315 O O . SER A 1 171 ? 6.695 -9.627 -4.123 1.00 97.06 171 SER A O 1
ATOM 1317 N N . SER A 1 172 ? 4.763 -8.632 -4.690 1.00 96.44 172 SER A N 1
ATOM 1318 C CA . SER A 1 172 ? 4.483 -9.508 -5.837 1.00 96.44 172 SER A CA 1
ATOM 1319 C C . SER A 1 172 ? 5.605 -9.490 -6.883 1.00 96.44 172 SER A C 1
ATOM 1321 O O . SER A 1 172 ? 5.838 -10.492 -7.560 1.00 96.44 172 SER A O 1
ATOM 1323 N N . ARG A 1 173 ? 6.328 -8.368 -7.003 1.00 92.44 173 ARG A N 1
ATOM 1324 C CA . ARG A 1 173 ? 7.414 -8.179 -7.977 1.00 92.44 173 ARG A CA 1
ATOM 1325 C C . ARG A 1 173 ? 8.797 -8.528 -7.436 1.00 92.44 173 ARG A C 1
ATOM 1327 O O . ARG A 1 173 ? 9.621 -9.061 -8.176 1.00 92.44 173 ARG A O 1
ATOM 1334 N N . LEU A 1 174 ? 9.078 -8.183 -6.181 1.00 93.31 174 LEU A N 1
ATOM 1335 C CA . LEU A 1 174 ? 10.420 -8.278 -5.595 1.00 93.31 174 LEU A CA 1
ATOM 1336 C C . LEU A 1 174 ? 10.588 -9.472 -4.646 1.00 93.31 174 LEU A C 1
ATOM 1338 O O . LEU A 1 174 ? 11.713 -9.754 -4.227 1.00 93.31 174 LEU A O 1
ATOM 1342 N N . GLY A 1 175 ? 9.500 -10.179 -4.337 1.00 96.06 175 GLY A N 1
ATOM 1343 C CA . GLY A 1 175 ? 9.476 -11.249 -3.351 1.00 96.06 175 GLY A CA 1
ATOM 1344 C C . GLY A 1 175 ? 9.623 -10.695 -1.938 1.00 96.06 175 GLY A C 1
ATOM 1345 O O . GLY A 1 175 ? 8.997 -9.699 -1.586 1.00 96.06 175 GLY A O 1
ATOM 1346 N N . ASP A 1 176 ? 10.458 -11.347 -1.140 1.00 97.31 176 ASP A N 1
ATOM 1347 C CA . ASP A 1 176 ? 10.751 -10.948 0.236 1.00 97.31 176 ASP A CA 1
ATOM 1348 C C . ASP A 1 176 ? 11.464 -9.579 0.296 1.00 97.31 176 ASP A C 1
ATOM 1350 O O . ASP A 1 176 ? 12.456 -9.331 -0.413 1.00 97.31 176 ASP A O 1
ATOM 1354 N N . LEU A 1 177 ? 10.925 -8.678 1.120 1.00 97.06 177 LEU A N 1
ATOM 1355 C CA . LEU A 1 177 ? 11.463 -7.348 1.398 1.00 97.06 177 LEU A CA 1
ATOM 1356 C C . LEU A 1 177 ? 12.079 -7.235 2.798 1.00 97.06 177 LEU A C 1
ATOM 1358 O O . LEU A 1 177 ? 12.804 -6.267 3.036 1.00 97.06 177 LEU A O 1
ATOM 1362 N N . GLY A 1 178 ? 11.841 -8.201 3.687 1.00 97.75 178 GLY A N 1
ATOM 1363 C CA . GLY A 1 178 ? 12.351 -8.230 5.053 1.00 97.75 178 GLY A CA 1
ATOM 1364 C C . GLY A 1 178 ? 11.264 -8.148 6.126 1.00 97.75 178 GLY A C 1
ATOM 1365 O O . GLY A 1 178 ? 10.080 -8.338 5.870 1.00 97.75 178 GLY A O 1
ATOM 1366 N N . MET A 1 179 ? 11.706 -7.860 7.352 1.00 98.38 179 MET A N 1
ATOM 1367 C CA . MET A 1 179 ? 10.872 -7.881 8.553 1.00 98.38 179 MET A CA 1
ATOM 1368 C C . MET A 1 179 ? 10.546 -6.466 9.037 1.00 98.38 179 MET A C 1
ATOM 1370 O O . MET A 1 179 ? 11.463 -5.699 9.341 1.00 98.38 179 MET A O 1
ATOM 1374 N N . ALA A 1 180 ? 9.262 -6.141 9.161 1.00 98.38 180 ALA A N 1
ATOM 1375 C CA . ALA A 1 180 ? 8.785 -4.982 9.913 1.00 98.38 180 ALA A CA 1
ATOM 1376 C C . ALA A 1 180 ? 8.514 -5.364 11.378 1.00 98.38 180 ALA A C 1
ATOM 1378 O O . ALA A 1 180 ? 8.358 -6.541 11.707 1.00 98.38 180 ALA A O 1
ATOM 1379 N N . VAL A 1 181 ? 8.476 -4.371 12.266 1.00 98.31 181 VAL A N 1
ATOM 1380 C CA . VAL A 1 181 ? 8.172 -4.560 13.692 1.00 98.31 181 VAL A CA 1
ATOM 1381 C C . VAL A 1 181 ? 7.125 -3.535 14.099 1.00 98.31 181 VAL A C 1
ATOM 1383 O O . VAL A 1 181 ? 7.295 -2.356 13.786 1.00 98.31 181 VAL A O 1
ATOM 1386 N N . THR A 1 182 ? 6.074 -3.959 14.802 1.00 98.12 182 THR A N 1
ATOM 1387 C CA . THR A 1 182 ? 5.052 -3.044 15.333 1.00 98.12 182 THR A CA 1
ATOM 1388 C C . THR A 1 182 ? 5.698 -1.890 16.106 1.00 98.12 182 THR A C 1
ATOM 1390 O O . THR A 1 182 ? 6.671 -2.075 16.839 1.00 98.12 182 THR A O 1
ATOM 1393 N N . GLY A 1 183 ? 5.191 -0.674 15.901 1.00 97.00 183 GLY A N 1
ATOM 1394 C CA . GLY A 1 183 ? 5.710 0.552 16.505 1.00 97.00 183 GLY A CA 1
ATOM 1395 C C . GLY A 1 183 ? 6.978 1.115 15.852 1.00 97.00 183 GLY A C 1
ATOM 1396 O O . GLY A 1 183 ? 7.395 2.212 16.220 1.00 97.00 183 GLY A O 1
ATOM 1397 N N . ASN A 1 184 ? 7.576 0.423 14.873 1.00 98.25 184 ASN A N 1
ATOM 1398 C CA . ASN A 1 184 ? 8.743 0.898 14.130 1.00 98.25 184 ASN A CA 1
ATOM 1399 C C . ASN A 1 184 ? 8.422 1.090 12.646 1.00 98.25 184 ASN A C 1
ATOM 1401 O O . ASN A 1 184 ? 7.732 0.280 12.027 1.00 98.25 184 ASN A O 1
ATOM 1405 N N . GLU A 1 185 ? 8.977 2.149 12.059 1.00 98.31 185 GLU A N 1
ATOM 1406 C CA . GLU A 1 185 ? 8.890 2.363 10.618 1.00 98.31 185 GLU A CA 1
ATOM 1407 C C . GLU A 1 185 ? 9.751 1.331 9.878 1.00 98.31 185 GLU A C 1
ATOM 1409 O O . GLU A 1 185 ? 10.940 1.157 10.161 1.00 98.31 185 GLU A O 1
ATOM 1414 N N . PHE A 1 186 ? 9.139 0.649 8.916 1.00 98.50 186 PHE A N 1
ATOM 1415 C CA . PHE A 1 186 ? 9.812 -0.209 7.956 1.00 98.50 186 PHE A CA 1
ATOM 1416 C C . PHE A 1 186 ? 9.979 0.547 6.644 1.00 98.50 186 PHE A C 1
ATOM 1418 O O . PHE A 1 186 ? 8.998 1.023 6.077 1.00 98.50 186 PHE A O 1
ATOM 1425 N N . VAL A 1 187 ? 11.207 0.604 6.129 1.00 98.25 187 VAL A N 1
ATOM 1426 C CA . VAL A 1 187 ? 11.526 1.266 4.860 1.00 98.25 187 VAL A CA 1
ATOM 1427 C C . VAL A 1 187 ? 12.112 0.252 3.887 1.00 98.25 187 VAL A C 1
ATOM 1429 O O . VAL A 1 187 ? 13.128 -0.385 4.168 1.00 98.25 187 VAL A O 1
ATOM 1432 N N . SER A 1 188 ? 11.504 0.137 2.707 1.00 96.69 188 SER A N 1
ATOM 1433 C CA . SER A 1 188 ? 12.060 -0.606 1.579 1.00 96.69 188 SER A CA 1
ATOM 1434 C C . SER A 1 188 ? 12.346 0.344 0.424 1.00 96.69 188 SER A C 1
ATOM 1436 O O . SER A 1 188 ? 11.501 0.562 -0.442 1.00 96.69 188 SER A O 1
ATOM 1438 N N . GLU A 1 189 ? 13.571 0.872 0.361 1.00 93.44 189 GLU A N 1
ATOM 1439 C CA . GLU A 1 189 ? 14.015 1.742 -0.742 1.00 93.44 189 GLU A CA 1
ATOM 1440 C C . GLU A 1 189 ? 13.861 1.058 -2.107 1.00 93.44 189 GLU A C 1
ATOM 1442 O O . GLU A 1 189 ? 13.468 1.682 -3.095 1.00 93.44 189 GLU A O 1
ATOM 1447 N N . ARG A 1 190 ? 14.126 -0.257 -2.147 1.00 91.31 190 ARG A N 1
ATOM 1448 C CA . ARG A 1 190 ? 14.016 -1.080 -3.358 1.00 91.31 190 ARG A CA 1
ATOM 1449 C C . ARG A 1 190 ? 12.577 -1.186 -3.856 1.00 91.31 190 ARG A C 1
ATOM 1451 O O . ARG A 1 190 ? 12.375 -1.240 -5.063 1.00 91.31 190 ARG A O 1
ATOM 1458 N N . ALA A 1 191 ? 11.609 -1.275 -2.947 1.00 94.69 191 ALA A N 1
ATOM 1459 C CA . ALA A 1 191 ? 10.195 -1.350 -3.301 1.00 94.69 191 ALA A CA 1
ATOM 1460 C C . ALA A 1 191 ? 9.518 0.028 -3.360 1.00 94.69 191 ALA A C 1
ATOM 1462 O O . ALA A 1 191 ? 8.398 0.129 -3.850 1.00 94.69 191 ALA A O 1
ATOM 1463 N N . GLY A 1 192 ? 10.204 1.066 -2.876 1.00 96.38 192 GLY A N 1
ATOM 1464 C CA . GLY A 1 192 ? 9.737 2.442 -2.855 1.00 96.38 192 GLY A CA 1
ATOM 1465 C C . GLY A 1 192 ? 8.609 2.699 -1.869 1.00 96.38 192 GLY A C 1
ATOM 1466 O O . GLY A 1 192 ? 7.743 3.512 -2.163 1.00 96.38 192 GLY A O 1
ATOM 1467 N N . VAL A 1 193 ? 8.615 2.038 -0.708 1.00 97.50 193 VAL A N 1
ATOM 1468 C CA . VAL A 1 193 ? 7.579 2.221 0.321 1.00 97.50 193 VAL A CA 1
ATOM 1469 C C . VAL A 1 193 ? 8.176 2.324 1.721 1.00 97.50 193 VAL A C 1
ATOM 1471 O O . VAL A 1 193 ? 9.157 1.642 2.036 1.00 97.50 193 VAL A O 1
ATOM 1474 N N . ALA A 1 194 ? 7.552 3.147 2.559 1.00 98.31 194 ALA A N 1
ATOM 1475 C CA . ALA A 1 194 ? 7.724 3.160 4.005 1.00 98.31 194 ALA A CA 1
ATOM 1476 C C . ALA A 1 194 ? 6.371 2.908 4.680 1.00 98.31 194 ALA A C 1
ATOM 1478 O O . ALA A 1 194 ? 5.359 3.487 4.278 1.00 98.31 194 ALA A O 1
ATOM 1479 N N . LEU A 1 195 ? 6.339 2.046 5.694 1.00 98.31 195 LEU A N 1
ATOM 1480 C CA . LEU A 1 195 ? 5.118 1.689 6.416 1.00 98.31 195 LEU A CA 1
ATOM 1481 C C . LEU A 1 195 ? 5.345 1.622 7.924 1.00 98.31 195 LEU A C 1
ATOM 1483 O O . LEU A 1 195 ? 6.455 1.368 8.387 1.00 98.31 195 LEU A O 1
ATOM 1487 N N . LEU A 1 196 ? 4.273 1.823 8.680 1.00 98.50 196 LEU A N 1
ATOM 1488 C CA . LEU A 1 196 ? 4.236 1.705 10.132 1.00 98.50 196 LEU A CA 1
ATOM 1489 C C . LEU A 1 196 ? 3.020 0.873 10.529 1.00 98.50 196 LEU A C 1
ATOM 1491 O O . LEU A 1 196 ? 1.910 1.133 10.070 1.00 98.50 196 LEU A O 1
ATOM 1495 N N . ILE A 1 197 ? 3.234 -0.106 11.400 1.00 98.38 197 ILE A N 1
ATOM 1496 C CA . ILE A 1 197 ? 2.160 -0.905 11.987 1.00 98.38 197 ILE A CA 1
ATOM 1497 C C . ILE A 1 197 ? 1.995 -0.456 13.430 1.00 98.38 197 ILE A C 1
ATOM 1499 O O . ILE A 1 197 ? 2.967 -0.435 14.187 1.00 98.38 197 ILE A O 1
ATOM 1503 N N . THR A 1 198 ? 0.773 -0.102 13.805 1.00 97.25 198 THR A N 1
ATOM 1504 C CA . THR A 1 198 ? 0.440 0.408 15.135 1.00 97.25 198 THR A CA 1
ATOM 1505 C C . THR A 1 198 ? -0.594 -0.512 15.761 1.00 97.25 198 THR A C 1
ATOM 1507 O O . THR A 1 198 ? -1.701 -0.644 15.236 1.00 97.25 198 THR A O 1
ATOM 1510 N N . ALA A 1 199 ? -0.238 -1.157 16.872 1.00 94.94 199 ALA A N 1
ATOM 1511 C CA . ALA A 1 199 ? -1.199 -1.892 17.685 1.00 94.94 199 ALA A CA 1
ATOM 1512 C C . ALA A 1 199 ? -2.208 -0.920 18.306 1.00 94.94 199 ALA A C 1
ATOM 1514 O O . ALA A 1 199 ? -1.867 0.219 18.626 1.00 94.94 199 ALA A O 1
ATOM 1515 N N . GLN A 1 200 ? -3.447 -1.371 18.473 1.00 92.69 200 GLN A N 1
ATOM 1516 C CA . GLN A 1 200 ? -4.398 -0.653 19.305 1.00 92.69 200 GLN A CA 1
ATOM 1517 C C . GLN A 1 200 ? -4.125 -1.043 20.760 1.00 92.69 200 GLN A C 1
ATOM 1519 O O . GLN A 1 200 ? -4.294 -2.201 21.122 1.00 92.69 200 GLN A O 1
ATOM 1524 N N . ASP A 1 201 ? -3.687 -0.086 21.569 1.00 90.69 201 ASP A N 1
ATOM 1525 C CA . ASP A 1 201 ? -3.293 -0.279 22.968 1.00 90.69 201 ASP A CA 1
ATOM 1526 C C . ASP A 1 201 ? -4.390 0.126 23.965 1.00 90.69 201 ASP A C 1
ATOM 1528 O O . ASP A 1 201 ? -4.391 -0.317 25.114 1.00 90.69 201 ASP A O 1
ATOM 1532 N N . GLU A 1 202 ? -5.360 0.930 23.525 1.00 93.25 202 GLU A N 1
ATOM 1533 C CA . GLU A 1 202 ? -6.435 1.441 24.371 1.00 93.25 202 GLU A CA 1
ATOM 1534 C C . GLU A 1 202 ? -7.836 1.131 23.819 1.00 93.25 202 GLU A C 1
ATOM 1536 O O . GLU A 1 202 ? -8.070 0.966 22.614 1.00 93.25 202 GLU A O 1
ATOM 1541 N N . THR A 1 203 ? -8.812 1.076 24.731 1.00 96.31 203 THR A N 1
ATOM 1542 C CA . THR A 1 203 ? -10.231 1.044 24.356 1.00 96.31 203 THR A CA 1
ATOM 1543 C C . THR A 1 203 ? -10.637 2.421 23.849 1.00 96.31 203 THR A C 1
ATOM 1545 O O . THR A 1 203 ? -10.552 3.399 24.588 1.00 96.31 203 THR A O 1
ATOM 1548 N N . THR A 1 204 ? -11.128 2.502 22.613 1.00 96.19 204 THR A N 1
ATOM 1549 C CA . THR A 1 204 ? -11.665 3.755 22.064 1.00 96.19 204 THR A CA 1
ATOM 1550 C C . THR A 1 204 ? -13.180 3.778 22.179 1.00 96.19 204 THR A C 1
ATOM 1552 O O . THR A 1 204 ? -13.828 2.780 21.863 1.00 96.19 204 THR A O 1
ATOM 1555 N N . GLU A 1 205 ? -13.743 4.922 22.552 1.00 97.50 205 GLU A N 1
ATOM 1556 C CA . GLU A 1 205 ? -15.184 5.137 22.670 1.00 97.50 205 GLU A CA 1
ATOM 1557 C C . GLU A 1 205 ? -15.679 6.150 21.630 1.00 97.50 205 GLU A C 1
ATOM 1559 O O . GLU A 1 205 ? -15.020 7.144 21.327 1.00 97.50 205 GLU A O 1
ATOM 1564 N N . THR A 1 206 ? -16.859 5.888 21.074 1.00 98.19 206 THR A N 1
ATOM 1565 C CA . THR A 1 206 ? -17.595 6.805 20.197 1.00 98.19 206 THR A CA 1
ATOM 1566 C C . THR A 1 206 ? -19.068 6.806 20.585 1.00 98.19 206 THR A C 1
ATOM 1568 O O . THR A 1 206 ? -19.552 5.827 21.144 1.00 98.19 206 THR A O 1
ATOM 1571 N N . GLY A 1 207 ? -19.794 7.884 20.282 1.00 97.69 207 GLY A N 1
ATOM 1572 C CA . GLY A 1 207 ? -21.229 7.968 20.573 1.00 97.69 207 GLY A CA 1
ATOM 1573 C C . GLY A 1 207 ? -21.578 8.258 22.036 1.00 97.69 207 GLY A C 1
ATOM 1574 O O . GLY A 1 207 ? -22.729 8.082 22.400 1.00 97.69 207 GLY A O 1
ATOM 1575 N N . ASP A 1 208 ? -20.625 8.705 22.861 1.00 97.62 208 ASP A N 1
ATOM 1576 C CA . ASP A 1 208 ? -20.896 9.289 24.184 1.00 97.62 208 ASP A CA 1
ATOM 1577 C C . ASP A 1 208 ? -20.723 10.818 24.121 1.00 97.62 208 ASP A C 1
ATOM 1579 O O . ASP A 1 208 ? -19.704 11.380 24.519 1.00 97.62 208 ASP A O 1
ATOM 1583 N N . GLU A 1 209 ? -21.711 11.529 23.566 1.00 97.00 209 GLU A N 1
ATOM 1584 C CA . GLU A 1 209 ? -21.638 12.996 23.393 1.00 97.00 209 GLU A CA 1
ATOM 1585 C C . GLU A 1 209 ? -21.524 13.764 24.723 1.00 97.00 209 GLU A C 1
ATOM 1587 O O . GLU A 1 209 ? -21.174 14.947 24.740 1.00 97.00 209 GLU A O 1
ATOM 1592 N N . ASN A 1 210 ? -21.849 13.104 25.835 1.00 97.12 210 ASN A N 1
ATOM 1593 C CA . ASN A 1 210 ? -21.886 13.689 27.166 1.00 97.12 210 ASN A CA 1
ATOM 1594 C C . ASN A 1 210 ? -20.695 13.266 28.046 1.00 97.12 210 ASN A C 1
ATOM 1596 O O . ASN A 1 210 ? -20.661 13.701 29.200 1.00 97.12 210 ASN A O 1
ATOM 1600 N N . ASP A 1 211 ? -19.760 12.455 27.528 1.00 97.50 211 ASP A N 1
ATOM 1601 C CA . ASP A 1 211 ? -18.569 11.959 28.242 1.00 97.50 211 ASP A CA 1
ATOM 1602 C C . ASP A 1 211 ? -18.941 11.358 29.616 1.00 97.50 211 ASP A C 1
ATOM 1604 O O . ASP A 1 211 ? -18.408 11.713 30.674 1.00 97.50 211 ASP A O 1
ATOM 1608 N N . GLN A 1 212 ? -19.989 10.525 29.628 1.00 98.25 212 GLN A N 1
ATOM 1609 C CA . GLN A 1 212 ? -20.566 9.962 30.848 1.00 98.25 212 GLN A CA 1
ATOM 1610 C C . GLN A 1 212 ? -19.856 8.687 31.293 1.00 98.25 212 GLN A C 1
ATOM 1612 O O . GLN A 1 212 ? -19.974 8.320 32.468 1.00 98.25 212 GLN A O 1
ATOM 1617 N N . LEU A 1 213 ? -19.171 7.992 30.389 1.00 98.31 213 LEU A N 1
ATOM 1618 C CA . LEU A 1 213 ? -18.459 6.745 30.633 1.00 98.31 213 LEU A CA 1
ATOM 1619 C C . LEU A 1 213 ? -16.960 6.943 30.386 1.00 98.31 213 LEU A C 1
ATOM 1621 O O . LEU A 1 213 ? -16.537 7.652 29.491 1.00 98.31 213 LEU A O 1
ATOM 1625 N N . SER A 1 214 ? -16.123 6.368 31.246 1.00 97.88 214 SER A N 1
ATOM 1626 C CA . SER A 1 214 ? -14.665 6.495 31.130 1.00 97.88 214 SER A CA 1
ATOM 1627 C C . SER A 1 214 ? -13.955 5.371 31.874 1.00 97.88 214 SER A C 1
ATOM 1629 O O . SER A 1 214 ? -14.568 4.678 32.691 1.00 97.88 214 SER A O 1
ATOM 1631 N N . LEU A 1 215 ? -12.647 5.225 31.635 1.00 96.94 215 LEU A N 1
ATOM 1632 C CA . LEU A 1 215 ? -11.796 4.238 32.313 1.00 96.94 215 LEU A CA 1
ATOM 1633 C C . LEU A 1 215 ? -12.367 2.818 32.192 1.00 96.94 215 LEU A C 1
ATOM 1635 O O . LEU A 1 215 ? -12.610 2.138 33.189 1.00 96.94 215 LEU A O 1
ATOM 1639 N N . TRP A 1 216 ? -12.641 2.419 30.952 1.00 98.12 216 TRP A N 1
ATOM 1640 C CA . TRP A 1 216 ? -13.066 1.066 30.629 1.00 98.12 216 TRP A CA 1
ATOM 1641 C C . TRP A 1 216 ? -11.945 0.073 30.922 1.00 98.12 216 TRP A C 1
ATOM 1643 O O . TRP A 1 216 ? -10.824 0.228 30.444 1.00 98.12 216 TRP A O 1
ATOM 1653 N N . GLU A 1 217 ? -12.275 -0.969 31.672 1.00 97.81 217 GLU A N 1
ATOM 1654 C CA . GLU A 1 217 ? -11.403 -2.114 31.919 1.00 97.81 217 GLU A CA 1
ATOM 1655 C C . GLU A 1 217 ? -12.212 -3.376 31.638 1.00 97.81 217 GLU A C 1
ATOM 1657 O O . GLU A 1 217 ? -13.282 -3.555 32.220 1.00 97.81 217 GLU A O 1
ATOM 1662 N N . PHE A 1 218 ? -11.724 -4.248 30.761 1.00 97.88 218 PHE A N 1
ATOM 1663 C CA . PHE A 1 218 ? -12.375 -5.517 30.440 1.00 97.88 218 PHE A CA 1
ATOM 1664 C C . PHE A 1 218 ? -11.427 -6.686 30.691 1.00 97.88 218 PHE A C 1
ATOM 1666 O O . PHE A 1 218 ? -10.218 -6.561 30.521 1.00 97.88 218 PHE A O 1
ATOM 1673 N N . ASP A 1 219 ? -12.000 -7.821 31.077 1.00 97.75 219 ASP A N 1
ATOM 1674 C CA . ASP A 1 219 ? -11.316 -9.107 31.191 1.00 97.75 219 ASP A CA 1
ATOM 1675 C C . ASP A 1 219 ? -12.138 -10.182 30.470 1.00 97.75 219 ASP A C 1
ATOM 1677 O O . ASP A 1 219 ? -13.375 -10.154 30.497 1.00 97.75 219 ASP A O 1
ATOM 1681 N N . GLY A 1 220 ? -11.444 -11.111 29.813 1.00 97.00 220 GLY A N 1
ATOM 1682 C CA . GLY A 1 220 ? -12.056 -12.172 29.010 1.00 97.00 220 GLY A CA 1
ATOM 1683 C C . GLY A 1 220 ? -12.644 -11.714 27.671 1.00 97.00 220 GLY A C 1
ATOM 1684 O O . GLY A 1 220 ? -13.571 -12.349 27.180 1.00 97.00 220 GLY A O 1
ATOM 1685 N N . ALA A 1 221 ? -12.168 -10.610 27.086 1.00 97.44 221 ALA A N 1
ATOM 1686 C CA . ALA A 1 221 ? -12.604 -10.186 25.754 1.00 97.44 221 ALA A CA 1
ATOM 1687 C C . ALA A 1 221 ? -12.078 -11.135 24.664 1.00 97.44 221 ALA A C 1
ATOM 1689 O O . ALA A 1 221 ? -10.885 -11.418 24.599 1.00 97.44 221 ALA A O 1
ATOM 1690 N N . GLU A 1 222 ? -12.972 -11.587 23.786 1.00 96.00 222 GLU A N 1
ATOM 1691 C CA . GLU A 1 222 ? -12.681 -12.481 22.663 1.00 96.00 222 GLU A CA 1
ATOM 1692 C C . GLU A 1 222 ? -13.354 -11.930 21.392 1.00 96.00 222 GLU A C 1
ATOM 1694 O O . GLU A 1 222 ? -14.577 -11.714 21.346 1.00 96.00 222 GLU A O 1
ATOM 1699 N N . LYS A 1 223 ? -12.547 -11.659 20.356 1.00 95.31 223 LYS A N 1
ATOM 1700 C CA . LYS A 1 223 ? -12.999 -11.045 19.099 1.00 95.31 223 LYS A CA 1
ATOM 1701 C C . LYS A 1 223 ? -14.008 -11.947 18.383 1.00 95.31 223 LYS A C 1
ATOM 1703 O O . LYS A 1 223 ? -13.776 -13.143 18.248 1.00 95.31 223 LYS A O 1
ATOM 1708 N N . GLY A 1 224 ? -15.154 -11.403 17.964 1.00 95.44 224 GLY A N 1
ATOM 1709 C CA . GLY A 1 224 ? -16.228 -12.160 17.296 1.00 95.44 224 GLY A CA 1
ATOM 1710 C C . GLY A 1 224 ? -17.061 -13.093 18.197 1.00 95.44 224 GLY A C 1
ATOM 1711 O O . GLY A 1 224 ? -18.190 -13.452 17.838 1.00 95.44 224 GLY A O 1
ATOM 1712 N N . GLU A 1 225 ? -16.568 -13.449 19.386 1.00 96.81 225 GLU A N 1
ATOM 1713 C CA . GLU A 1 225 ? -17.276 -14.321 20.330 1.00 96.81 225 GLU A CA 1
ATOM 1714 C C . GLU A 1 225 ? -18.136 -13.523 21.313 1.00 96.81 225 GLU A C 1
ATOM 1716 O O . GLU A 1 225 ? -19.360 -13.705 21.363 1.00 96.81 225 GLU A O 1
ATOM 1721 N N . ASN A 1 226 ? -17.529 -12.594 22.056 1.00 97.94 226 ASN A N 1
ATOM 1722 C CA . ASN A 1 226 ? -18.229 -11.685 22.972 1.00 97.94 226 ASN A CA 1
ATOM 1723 C C . ASN A 1 226 ? -18.110 -10.203 22.581 1.00 97.94 226 ASN A C 1
ATOM 1725 O O . ASN A 1 226 ? -18.599 -9.330 23.294 1.00 97.94 226 ASN A O 1
ATOM 1729 N N . THR A 1 227 ? -17.567 -9.950 21.395 1.00 98.06 227 THR A N 1
ATOM 1730 C CA . THR A 1 227 ? -17.593 -8.682 20.658 1.00 98.06 227 THR A CA 1
ATOM 1731 C C . THR A 1 227 ? -18.087 -8.950 19.232 1.00 98.06 227 THR A C 1
ATOM 1733 O O . THR A 1 227 ? -18.307 -10.109 18.863 1.00 98.06 227 THR A O 1
ATOM 1736 N N . ASP A 1 228 ? -18.313 -7.912 18.427 1.00 97.25 228 ASP A N 1
ATOM 1737 C CA . ASP A 1 228 ? -18.559 -8.126 16.996 1.00 97.25 228 ASP A CA 1
ATOM 1738 C C . ASP A 1 228 ? -17.274 -8.585 16.264 1.00 97.25 228 ASP A C 1
ATOM 1740 O O . ASP A 1 228 ? -16.193 -8.603 16.864 1.00 97.25 228 ASP A O 1
ATOM 1744 N N . PRO A 1 229 ? -17.347 -8.983 14.978 1.00 95.25 229 PRO A N 1
ATOM 1745 C CA . PRO A 1 229 ? -16.162 -9.405 14.229 1.00 95.25 229 PRO A CA 1
ATOM 1746 C C . PRO A 1 229 ? -15.059 -8.342 14.106 1.00 95.25 229 PRO A C 1
ATOM 1748 O O . PRO A 1 229 ? -13.923 -8.703 13.829 1.00 95.25 229 PRO A O 1
ATOM 1751 N N . ASP A 1 230 ? -15.348 -7.059 14.349 1.00 92.56 230 ASP A N 1
ATOM 1752 C CA . ASP A 1 230 ? -14.357 -5.975 14.352 1.00 92.56 230 ASP A CA 1
ATOM 1753 C C . ASP A 1 230 ? -13.796 -5.691 15.763 1.00 92.56 230 ASP A C 1
ATOM 1755 O O . ASP A 1 230 ? -12.991 -4.771 15.945 1.00 92.56 230 ASP A O 1
ATOM 1759 N N . GLY A 1 231 ? -14.227 -6.448 16.778 1.00 95.88 231 GLY A N 1
ATOM 1760 C CA . GLY A 1 231 ? -13.850 -6.241 18.174 1.00 95.88 231 GLY A CA 1
ATOM 1761 C C . GLY A 1 231 ? -14.619 -5.115 18.871 1.00 95.88 231 GLY A C 1
ATOM 1762 O O . GLY A 1 231 ? -14.122 -4.541 19.846 1.00 95.88 231 GLY A O 1
ATOM 1763 N N . LYS A 1 232 ? -15.811 -4.752 18.379 1.00 97.81 232 LYS A N 1
ATOM 1764 C CA . LYS A 1 232 ? -16.635 -3.695 18.978 1.00 97.81 232 LYS A CA 1
ATOM 1765 C C . LYS A 1 232 ? -17.627 -4.233 20.005 1.00 97.81 232 LYS A C 1
ATOM 1767 O O . LYS A 1 232 ? -18.163 -5.336 19.879 1.00 97.81 232 LYS A O 1
ATOM 1772 N N . LEU A 1 233 ? -17.924 -3.389 20.990 1.00 98.44 233 LEU A N 1
ATOM 1773 C CA . LEU A 1 233 ? -19.039 -3.535 21.920 1.00 98.44 233 LEU A CA 1
ATOM 1774 C C . LEU A 1 233 ? -20.007 -2.373 21.756 1.00 98.44 233 LEU A C 1
ATOM 1776 O O . LEU A 1 233 ? -19.607 -1.215 21.686 1.00 98.44 233 LEU A O 1
ATOM 1780 N N . TYR A 1 234 ? -21.294 -2.679 21.781 1.00 98.75 234 TYR A N 1
ATOM 1781 C CA . TYR A 1 234 ? -22.365 -1.694 21.718 1.00 98.75 234 TYR A CA 1
ATOM 1782 C C . TYR A 1 234 ? -22.927 -1.513 23.116 1.00 98.75 234 TYR A C 1
ATOM 1784 O O . TYR A 1 234 ? -23.273 -2.492 23.773 1.00 98.75 234 TYR A O 1
ATOM 1792 N N . VAL A 1 235 ? -23.018 -0.280 23.596 1.00 98.81 235 VAL A N 1
ATOM 1793 C CA . VAL A 1 235 ? -23.359 0.004 24.991 1.00 98.81 235 VAL A CA 1
ATOM 1794 C C . VAL A 1 235 ? -24.721 0.694 25.077 1.00 98.81 235 VAL A C 1
ATOM 1796 O O . VAL A 1 235 ? -25.159 1.410 24.175 1.00 98.81 235 VAL A O 1
ATOM 1799 N N . THR A 1 236 ? -25.452 0.418 26.154 1.00 98.75 236 THR A N 1
ATOM 1800 C CA . THR A 1 236 ? -26.598 1.228 26.583 1.00 98.75 236 THR A CA 1
ATOM 1801 C C . THR A 1 236 ? -26.403 1.651 28.023 1.00 98.75 236 THR A C 1
ATOM 1803 O O . THR A 1 236 ? -26.147 0.798 28.884 1.00 98.75 236 THR A O 1
ATOM 1806 N N . LEU A 1 237 ? -26.612 2.932 28.283 1.00 98.69 237 LEU A N 1
ATOM 1807 C CA . LEU A 1 237 ? -26.696 3.525 29.603 1.00 98.69 237 LEU A CA 1
ATOM 1808 C C . LEU A 1 237 ? -28.147 3.935 29.862 1.00 98.69 237 LEU A C 1
ATOM 1810 O O . LEU A 1 237 ? -28.752 4.632 29.056 1.00 98.69 237 LEU A O 1
ATOM 1814 N N . SER A 1 238 ? -28.710 3.495 30.986 1.00 98.56 238 SER A N 1
ATOM 1815 C CA . SER A 1 238 ? -30.083 3.846 31.374 1.00 98.56 238 SER A CA 1
ATOM 1816 C C . SER A 1 238 ? -30.200 4.136 32.869 1.00 98.56 238 SER A C 1
ATOM 1818 O O . SER A 1 238 ? -29.587 3.405 33.651 1.00 98.56 238 SER A O 1
ATOM 1820 N N . ASP A 1 239 ? -31.031 5.091 33.287 1.00 98.50 239 ASP A N 1
ATOM 1821 C CA . ASP A 1 239 ? -31.402 5.337 34.689 1.00 98.50 239 ASP A CA 1
ATOM 1822 C C . ASP A 1 239 ? -32.858 4.960 34.993 1.00 98.50 239 ASP A C 1
ATOM 1824 O O . ASP A 1 239 ? -33.798 5.348 34.305 1.00 98.50 239 ASP A O 1
ATOM 1828 N N . ASN A 1 240 ? -33.065 4.242 36.098 1.00 98.19 240 ASN A N 1
ATOM 1829 C CA . ASN A 1 240 ? -34.396 4.011 36.648 1.00 98.19 240 ASN A CA 1
ATOM 1830 C C . ASN A 1 240 ? -34.406 4.309 38.148 1.00 98.19 240 ASN A C 1
ATOM 1832 O O . ASN A 1 240 ? -33.941 3.511 38.968 1.00 98.19 240 ASN A O 1
ATOM 1836 N N . GLY A 1 241 ? -34.928 5.482 38.508 1.00 96.81 241 GLY A N 1
ATOM 1837 C CA . GLY A 1 241 ? -35.031 5.910 39.902 1.00 96.81 241 GLY A CA 1
ATOM 1838 C C . GLY A 1 241 ? -33.669 6.095 40.577 1.00 96.81 241 GLY A C 1
ATOM 1839 O O . GLY A 1 241 ? -33.527 5.755 41.752 1.00 96.81 241 GLY A O 1
ATOM 1840 N N . GLY A 1 242 ? -32.660 6.590 39.847 1.00 97.25 242 GLY A N 1
ATOM 1841 C CA . GLY A 1 242 ? -31.302 6.804 40.357 1.00 97.25 242 GLY A CA 1
ATOM 1842 C C . GLY A 1 242 ? -30.399 5.567 40.325 1.00 97.25 242 GLY A C 1
ATOM 1843 O O . GLY A 1 242 ? -29.237 5.653 40.742 1.00 97.25 242 GLY A O 1
ATOM 1844 N N . THR A 1 243 ? -30.921 4.421 39.875 1.00 98.31 243 THR A N 1
ATOM 1845 C CA . THR A 1 243 ? -30.123 3.230 39.572 1.00 98.31 243 THR A CA 1
ATOM 1846 C C . THR A 1 243 ? -29.759 3.245 38.099 1.00 98.31 243 THR A C 1
ATOM 1848 O O . THR A 1 243 ? -30.605 2.985 37.242 1.00 98.31 243 THR A O 1
ATOM 1851 N N . ARG A 1 244 ? -28.482 3.500 37.822 1.00 98.56 244 ARG A N 1
ATOM 1852 C CA . ARG A 1 244 ? -27.936 3.484 36.471 1.00 98.56 244 ARG A CA 1
ATOM 1853 C C . ARG A 1 244 ? -27.444 2.103 36.119 1.00 98.56 244 ARG A C 1
ATOM 1855 O O . ARG A 1 244 ? -26.758 1.463 36.917 1.00 98.56 244 ARG A O 1
ATOM 1862 N N . THR A 1 245 ? -27.799 1.664 34.927 1.00 98.75 245 THR A N 1
ATOM 1863 C CA . THR A 1 245 ? -27.428 0.373 34.365 1.00 98.75 245 THR A CA 1
ATOM 1864 C C . THR A 1 245 ? -26.613 0.604 33.107 1.00 98.75 245 THR A C 1
ATOM 1866 O O . THR A 1 245 ? -27.063 1.325 32.222 1.00 98.75 245 THR A O 1
ATOM 1869 N N . VAL A 1 246 ? -25.459 -0.054 33.028 1.00 98.81 246 VAL A N 1
ATOM 1870 C CA . VAL A 1 246 ? -24.646 -0.172 31.816 1.00 98.81 246 VAL A CA 1
ATOM 1871 C C . VAL A 1 246 ? -24.819 -1.593 31.297 1.00 98.81 246 VAL A C 1
ATOM 1873 O O . VAL A 1 246 ? -24.665 -2.552 32.059 1.00 98.81 246 VAL A O 1
ATOM 1876 N N . SER A 1 247 ? -25.179 -1.731 30.026 1.00 98.81 247 SER A N 1
ATOM 1877 C CA . SER A 1 247 ? -25.318 -3.026 29.352 1.00 98.81 247 SER A CA 1
ATOM 1878 C C . SER A 1 247 ? -24.494 -3.017 28.073 1.00 98.81 247 SER A C 1
ATOM 1880 O O . SER A 1 247 ? -24.617 -2.074 27.294 1.00 98.81 247 SER A O 1
ATOM 1882 N N . CYS A 1 248 ? -23.687 -4.051 27.861 1.00 98.81 248 CYS A N 1
ATOM 1883 C CA . CYS A 1 248 ? -22.825 -4.196 26.691 1.00 98.81 248 CYS A CA 1
ATOM 1884 C C . CYS A 1 248 ? -23.318 -5.363 25.831 1.00 98.81 248 CYS A C 1
ATOM 1886 O O . CYS A 1 248 ? -23.635 -6.437 26.350 1.00 98.81 248 CYS A O 1
ATOM 1888 N N . TYR A 1 249 ? -23.361 -5.157 24.521 1.00 98.81 249 TYR A N 1
ATOM 1889 C CA . TYR A 1 249 ? -23.851 -6.102 23.524 1.00 98.81 249 TYR A CA 1
ATOM 1890 C C . TYR A 1 249 ? -22.781 -6.344 22.466 1.00 98.81 249 TYR A C 1
ATOM 1892 O O . TYR A 1 249 ? -22.017 -5.433 22.145 1.00 98.81 249 TYR A O 1
ATOM 1900 N N . LYS A 1 250 ? -22.764 -7.546 21.888 1.00 98.38 250 LYS A N 1
ATOM 1901 C CA . LYS A 1 250 ? -21.829 -7.876 20.802 1.00 98.38 250 LYS A CA 1
ATOM 1902 C C . LYS A 1 250 ? -22.338 -7.554 19.398 1.00 98.38 250 LYS A C 1
ATOM 1904 O O . LYS A 1 250 ? -21.630 -7.773 18.431 1.00 98.38 250 LYS A O 1
ATOM 1909 N N . ASP A 1 251 ? -23.567 -7.063 19.263 1.00 98.44 251 ASP A N 1
ATOM 1910 C CA . ASP A 1 251 ? -24.164 -6.717 17.973 1.00 98.44 251 ASP A CA 1
ATOM 1911 C C . ASP A 1 251 ? -24.797 -5.322 17.990 1.00 98.44 251 ASP A C 1
ATOM 1913 O O . ASP A 1 251 ? -25.365 -4.892 18.996 1.00 98.44 251 ASP A O 1
ATOM 1917 N N . ALA A 1 252 ? -24.766 -4.644 16.840 1.00 98.19 252 ALA A N 1
ATOM 1918 C CA . ALA A 1 252 ? -25.305 -3.293 16.683 1.00 98.19 252 ALA A CA 1
ATOM 1919 C C . ALA A 1 252 ? -26.821 -3.198 16.921 1.00 98.19 252 ALA A C 1
ATOM 1921 O O . ALA A 1 252 ? -27.325 -2.142 17.300 1.00 98.19 252 ALA A O 1
ATOM 1922 N N . ALA A 1 253 ? -27.558 -4.298 16.727 1.00 98.25 253 ALA A N 1
ATOM 1923 C CA . ALA A 1 253 ? -28.989 -4.367 17.023 1.00 98.25 253 ALA A CA 1
ATOM 1924 C C . ALA A 1 253 ? -29.280 -4.578 18.521 1.00 98.25 253 ALA A C 1
ATOM 1926 O O . ALA A 1 253 ? -30.445 -4.546 18.923 1.00 98.25 253 ALA A O 1
ATOM 1927 N N . LYS A 1 254 ? -28.235 -4.755 19.343 1.00 98.44 254 LYS A N 1
ATOM 1928 C CA . LYS A 1 254 ? -28.291 -4.898 20.803 1.00 98.44 254 LYS A CA 1
ATOM 1929 C C . LYS A 1 254 ? -29.171 -6.058 21.249 1.00 98.44 254 LYS A C 1
ATOM 1931 O O . LYS A 1 254 ? -29.944 -5.962 22.202 1.00 98.44 254 LYS A O 1
ATOM 1936 N N . THR A 1 255 ? -29.067 -7.173 20.536 1.00 98.31 255 THR A N 1
ATOM 1937 C CA . THR A 1 255 ? -29.861 -8.378 20.799 1.00 98.31 255 THR A CA 1
ATOM 1938 C C . THR A 1 255 ? -29.110 -9.413 21.635 1.00 98.31 255 THR A C 1
ATOM 1940 O O . THR A 1 255 ? -29.736 -10.258 22.277 1.00 98.31 255 THR A O 1
ATOM 1943 N N . GLN A 1 256 ? -27.780 -9.332 21.681 1.00 98.44 256 GLN A N 1
ATOM 1944 C CA . GLN A 1 256 ? -26.891 -10.299 22.316 1.00 98.44 256 GLN A CA 1
ATOM 1945 C C . GLN A 1 256 ? -26.100 -9.633 23.443 1.00 98.44 256 GLN A C 1
ATOM 1947 O O . GLN A 1 256 ? -24.985 -9.147 23.260 1.00 98.44 256 GLN A O 1
ATOM 1952 N N . LEU A 1 257 ? -26.716 -9.594 24.627 1.00 98.62 257 LEU A N 1
ATOM 1953 C CA . LEU A 1 257 ? -26.121 -9.044 25.845 1.00 98.62 257 LEU A CA 1
ATOM 1954 C C . LEU A 1 257 ? -24.939 -9.908 26.305 1.00 98.62 257 LEU A C 1
ATOM 1956 O O . LEU A 1 257 ? -25.122 -11.105 26.540 1.00 98.62 257 LEU A O 1
ATOM 1960 N N . VAL A 1 258 ? -23.770 -9.294 26.492 1.00 98.75 258 VAL A N 1
ATOM 1961 C CA . VAL A 1 258 ? -22.536 -9.987 26.899 1.00 98.75 258 VAL A CA 1
ATOM 1962 C C . VAL A 1 258 ? -22.091 -9.636 28.310 1.00 98.75 258 VAL A C 1
ATOM 1964 O O . VAL A 1 258 ? -21.665 -10.523 29.037 1.00 98.75 258 VAL A O 1
ATOM 1967 N N . CYS A 1 259 ? -22.248 -8.399 28.771 1.00 98.75 259 CYS A N 1
ATOM 1968 C CA . CYS A 1 259 ? -22.001 -8.064 30.172 1.00 98.75 259 CYS A CA 1
ATOM 1969 C C . CYS A 1 259 ? -22.909 -6.923 30.631 1.00 98.75 259 CYS A C 1
ATOM 1971 O O . CYS A 1 259 ? -23.481 -6.180 29.827 1.00 98.75 259 CYS A O 1
ATOM 1973 N N . ARG A 1 260 ? -23.126 -6.835 31.944 1.00 98.81 260 ARG A N 1
ATOM 1974 C CA . ARG A 1 260 ? -24.025 -5.844 32.537 1.00 98.81 260 ARG A CA 1
ATOM 1975 C C . ARG A 1 260 ? -23.608 -5.496 33.955 1.00 98.81 260 ARG A C 1
ATOM 1977 O O . ARG A 1 260 ? -23.235 -6.366 34.738 1.00 98.81 260 ARG A O 1
ATOM 1984 N N . GLY A 1 261 ? -23.777 -4.230 34.312 1.00 98.69 261 GLY A N 1
ATOM 1985 C CA . GLY A 1 261 ? -23.612 -3.745 35.676 1.00 98.69 261 GLY A CA 1
ATOM 1986 C C . GLY A 1 261 ? -24.627 -2.668 36.024 1.00 98.69 261 GLY A C 1
ATOM 1987 O O . GLY A 1 261 ? -25.225 -2.039 35.152 1.00 98.69 261 GLY A O 1
ATOM 1988 N N . SER A 1 262 ? -24.843 -2.449 37.319 1.00 98.56 262 SER A N 1
ATOM 1989 C CA . SER A 1 262 ? -25.670 -1.335 37.784 1.00 98.56 262 SER A CA 1
ATOM 1990 C C . SER A 1 262 ? -25.184 -0.784 39.115 1.00 98.56 262 SER A C 1
ATOM 1992 O O . SER A 1 262 ? -24.609 -1.519 39.920 1.00 98.56 262 SER A O 1
ATOM 1994 N N . ARG A 1 263 ? -25.438 0.502 39.359 1.00 98.44 263 ARG A N 1
ATOM 1995 C CA . ARG A 1 263 ? -25.190 1.149 40.652 1.00 98.44 263 ARG A CA 1
ATOM 1996 C C . ARG A 1 263 ? -26.175 2.279 40.905 1.00 98.44 263 ARG A C 1
ATOM 1998 O O . ARG A 1 263 ? -26.730 2.865 39.979 1.00 98.44 263 ARG A O 1
ATOM 2005 N N . THR A 1 264 ? -26.317 2.654 42.167 1.00 98.25 264 THR A N 1
ATOM 2006 C CA . THR A 1 264 ? -26.976 3.908 42.540 1.00 98.25 264 THR A CA 1
ATOM 2007 C C . THR A 1 264 ? -25.984 5.070 42.445 1.00 98.25 264 THR A C 1
ATOM 2009 O O . THR A 1 264 ? -24.852 4.966 42.926 1.00 98.25 264 THR A O 1
ATOM 2012 N N . GLY A 1 265 ? -26.398 6.193 41.854 1.00 97.75 265 GLY A N 1
ATOM 2013 C CA . GLY A 1 265 ? -25.545 7.384 41.742 1.00 97.75 265 GLY A CA 1
ATOM 2014 C C . GLY A 1 265 ? -24.343 7.216 40.791 1.00 97.75 265 GLY A C 1
ATOM 2015 O O . GLY A 1 265 ? -24.330 6.327 39.944 1.00 97.75 265 GLY A O 1
ATOM 2016 N N . ASN A 1 266 ? -23.382 8.148 40.844 1.00 98.31 266 ASN A N 1
ATOM 2017 C CA . ASN A 1 266 ? -22.181 8.178 39.982 1.00 98.31 266 ASN A CA 1
ATOM 2018 C C . ASN A 1 266 ? -21.043 7.362 40.600 1.00 98.31 266 ASN A C 1
ATOM 2020 O O . ASN A 1 266 ? -21.019 7.206 41.823 1.00 98.31 266 ASN A O 1
ATOM 2024 N N . GLY A 1 267 ? -20.095 6.904 39.778 1.00 98.12 267 GLY A N 1
ATOM 2025 C CA . GLY A 1 267 ? -18.860 6.201 40.147 1.00 98.12 267 GLY A CA 1
ATOM 2026 C C . GLY A 1 267 ? -18.664 4.893 39.368 1.00 98.12 267 GLY A C 1
ATOM 2027 O O . GLY A 1 267 ? -19.389 4.622 38.421 1.00 98.12 267 GLY A O 1
ATOM 2028 N N . THR A 1 268 ? -17.720 4.049 39.791 1.00 98.56 268 THR A N 1
ATOM 2029 C CA . THR A 1 268 ? -17.415 2.768 39.128 1.00 98.56 268 THR A CA 1
ATOM 2030 C C . THR A 1 268 ? -18.586 1.777 39.126 1.00 98.56 268 THR A C 1
ATOM 2032 O O . THR A 1 268 ? -19.092 1.395 40.185 1.00 98.56 268 THR A O 1
ATOM 2035 N N . VAL A 1 269 ? -19.010 1.341 37.947 1.00 98.69 269 VAL A N 1
ATOM 2036 C CA . VAL A 1 269 ? -19.934 0.228 37.723 1.00 98.69 269 VAL A CA 1
ATOM 2037 C C . VAL A 1 269 ? -19.103 -1.031 37.499 1.00 98.69 269 VAL A C 1
ATOM 2039 O O . VAL A 1 269 ? -18.218 -1.035 36.654 1.00 98.69 269 VAL A O 1
ATOM 2042 N N . GLN A 1 270 ? -19.382 -2.091 38.258 1.00 98.62 270 GLN A N 1
ATOM 2043 C CA . GLN A 1 270 ? -18.801 -3.415 38.018 1.00 98.62 270 GLN A CA 1
ATOM 2044 C C . GLN A 1 270 ? -19.683 -4.163 37.016 1.00 98.62 270 GLN A C 1
ATOM 2046 O O . GLN A 1 270 ? -20.892 -4.286 37.241 1.00 98.62 270 GLN A O 1
ATOM 2051 N N . LEU A 1 271 ? -19.090 -4.616 35.916 1.00 98.75 271 LEU A N 1
ATOM 2052 C CA . LEU A 1 271 ? -19.749 -5.334 34.833 1.00 98.75 271 LEU A CA 1
ATOM 2053 C C . LEU A 1 271 ? -19.530 -6.832 35.034 1.00 98.75 271 LEU A C 1
ATOM 2055 O O . LEU A 1 271 ? -18.401 -7.316 35.072 1.00 98.75 271 LEU A O 1
ATOM 2059 N N . LEU A 1 272 ? -20.629 -7.564 35.169 1.00 98.56 272 LEU A N 1
ATOM 2060 C CA . LEU A 1 272 ? -20.618 -9.014 35.293 1.00 98.56 272 LEU A CA 1
ATOM 2061 C C . LEU A 1 272 ? -21.008 -9.635 33.960 1.00 98.56 272 LEU A C 1
ATOM 2063 O O . LEU A 1 272 ? -21.888 -9.111 33.265 1.00 98.56 272 LEU A O 1
ATOM 2067 N N . GLU A 1 273 ? -20.398 -10.772 33.645 1.00 98.56 273 GLU A N 1
ATOM 2068 C CA . GLU A 1 273 ? -20.746 -11.541 32.457 1.00 98.56 273 GLU A CA 1
ATOM 2069 C C . GLU A 1 273 ? -22.240 -11.869 32.438 1.00 98.56 273 GLU A C 1
ATOM 2071 O O . GLU A 1 273 ? -22.892 -12.047 33.473 1.00 98.56 273 GLU A O 1
ATOM 2076 N N . GLN A 1 274 ? -22.801 -11.922 31.240 1.00 98.69 274 GLN A N 1
ATOM 2077 C CA . GLN A 1 274 ? -24.169 -12.334 30.980 1.00 98.69 274 GLN A CA 1
ATOM 2078 C C . GLN A 1 274 ? -24.140 -13.425 29.916 1.00 98.69 274 GLN A C 1
ATOM 2080 O O . GLN A 1 274 ? -23.298 -13.416 29.025 1.00 98.69 274 GLN A O 1
ATOM 2085 N N . ASN A 1 275 ? -25.080 -14.366 30.002 1.00 98.06 275 ASN A N 1
ATOM 2086 C CA . ASN A 1 275 ? -25.255 -15.419 28.996 1.00 98.06 275 ASN A CA 1
ATOM 2087 C C . ASN A 1 275 ? -24.005 -16.293 28.744 1.00 98.06 275 ASN A C 1
ATOM 2089 O O . ASN A 1 275 ? -23.867 -16.841 27.655 1.00 98.06 275 ASN A O 1
ATOM 2093 N N . ASN A 1 276 ? -23.141 -16.468 29.754 1.00 97.56 276 ASN A N 1
ATOM 2094 C CA . ASN A 1 276 ? -21.866 -17.196 29.659 1.00 97.56 276 ASN A CA 1
ATOM 2095 C C . ASN A 1 276 ? -20.920 -16.623 28.587 1.00 97.56 276 ASN A C 1
ATOM 2097 O O . ASN A 1 276 ? -20.284 -17.379 27.858 1.00 97.56 276 ASN A O 1
ATOM 2101 N N . SER A 1 277 ? -20.874 -15.298 28.446 1.00 98.19 277 SER A N 1
ATOM 2102 C CA . SER A 1 277 ? -19.991 -14.628 27.487 1.00 98.19 277 SER A CA 1
ATOM 2103 C C . SER A 1 277 ? -18.511 -14.671 27.877 1.00 98.19 277 SER A C 1
ATOM 2105 O O . SER A 1 277 ? -17.674 -14.382 27.027 1.00 98.19 277 SER A O 1
ATOM 2107 N N . GLY A 1 278 ? -18.187 -14.922 29.154 1.00 97.94 278 GLY A N 1
ATOM 2108 C CA . GLY A 1 278 ? -16.837 -14.778 29.702 1.00 97.94 278 GLY A CA 1
ATOM 2109 C C . GLY A 1 278 ? -16.385 -13.327 29.917 1.00 97.94 278 GLY A C 1
ATOM 2110 O O . GLY A 1 278 ? -15.401 -13.102 30.616 1.00 97.94 278 GLY A O 1
ATOM 2111 N N . LEU A 1 279 ? -17.111 -12.338 29.383 1.00 98.44 279 LEU A N 1
ATOM 2112 C CA . LEU A 1 279 ? -16.715 -10.933 29.430 1.00 98.44 279 LEU A CA 1
ATOM 2113 C C . LEU A 1 279 ? -17.111 -10.288 30.761 1.00 98.44 279 LEU A C 1
ATOM 2115 O O . LEU A 1 279 ? -18.296 -10.157 31.081 1.00 98.44 279 LEU A O 1
ATOM 2119 N N . THR A 1 280 ? -16.127 -9.800 31.507 1.00 98.69 280 THR A N 1
ATOM 2120 C CA . THR A 1 280 ? -16.331 -9.001 32.725 1.00 98.69 280 THR A CA 1
ATOM 2121 C C . THR A 1 280 ? -15.575 -7.682 32.625 1.00 98.69 280 THR A C 1
ATOM 2123 O O . THR A 1 280 ? -14.813 -7.471 31.684 1.00 98.69 280 THR A O 1
ATOM 2126 N N . GLY A 1 281 ? -15.810 -6.753 33.549 1.00 98.31 281 GLY A N 1
ATOM 2127 C CA . GLY A 1 281 ? -15.086 -5.488 33.512 1.00 98.31 281 GLY A CA 1
ATOM 2128 C C . GLY A 1 281 ? -15.569 -4.436 34.493 1.00 98.31 281 GLY A C 1
ATOM 2129 O O . GLY A 1 281 ? -16.346 -4.705 35.413 1.00 98.31 281 GLY A O 1
ATOM 2130 N N . SER A 1 282 ? -15.133 -3.203 34.273 1.00 98.56 282 SER A N 1
ATOM 2131 C CA . SER A 1 282 ? -15.611 -2.035 34.996 1.00 98.56 282 SER A CA 1
ATOM 2132 C C . SER A 1 282 ? -15.571 -0.767 34.142 1.00 98.56 282 SER A C 1
ATOM 2134 O O . SER A 1 282 ? -14.894 -0.708 33.120 1.00 98.56 282 SER A O 1
ATOM 2136 N N . VAL A 1 283 ? -16.351 0.235 34.551 1.00 98.69 283 VAL A N 1
ATOM 2137 C CA . VAL A 1 283 ? -16.401 1.560 33.915 1.00 98.69 283 VAL A CA 1
ATOM 2138 C C . VAL A 1 283 ? -16.736 2.624 34.953 1.00 98.69 283 VAL A C 1
ATOM 2140 O O . VAL A 1 283 ? -17.528 2.380 35.866 1.00 98.69 283 VAL A O 1
ATOM 2143 N N . VAL A 1 284 ? -16.164 3.819 34.844 1.00 98.56 284 VAL A N 1
ATOM 2144 C CA . VAL A 1 284 ? -16.521 4.972 35.681 1.00 98.56 284 VAL A CA 1
ATOM 2145 C C . VAL A 1 284 ? -17.669 5.749 35.046 1.00 98.56 284 VAL A C 1
ATOM 2147 O O . VAL A 1 284 ? -17.561 6.216 33.922 1.00 98.56 284 VAL A O 1
ATOM 2150 N N . LEU A 1 285 ? -18.761 5.913 35.802 1.00 98.56 285 LEU A N 1
ATOM 2151 C CA . LEU A 1 285 ? -19.985 6.573 35.351 1.00 98.56 285 LEU A CA 1
ATOM 2152 C C . LEU A 1 285 ? -20.188 7.964 35.975 1.00 98.56 285 LEU A C 1
ATOM 2154 O O . LEU A 1 285 ? -20.312 8.091 37.201 1.00 98.56 285 LEU A O 1
ATOM 2158 N N . THR A 1 286 ? -20.385 8.964 35.120 1.00 98.31 286 THR A N 1
ATOM 2159 C CA . THR A 1 286 ? -20.853 10.324 35.422 1.00 98.31 286 THR A CA 1
ATOM 2160 C C . THR A 1 286 ? -22.135 10.609 34.636 1.00 98.31 286 THR A C 1
ATOM 2162 O O . THR A 1 286 ? -22.138 11.283 33.616 1.00 98.31 286 THR A O 1
ATOM 2165 N N . TYR A 1 287 ? -23.253 10.074 35.121 1.00 98.31 287 TYR A N 1
ATOM 2166 C CA . TYR A 1 287 ? -24.522 10.084 34.394 1.00 9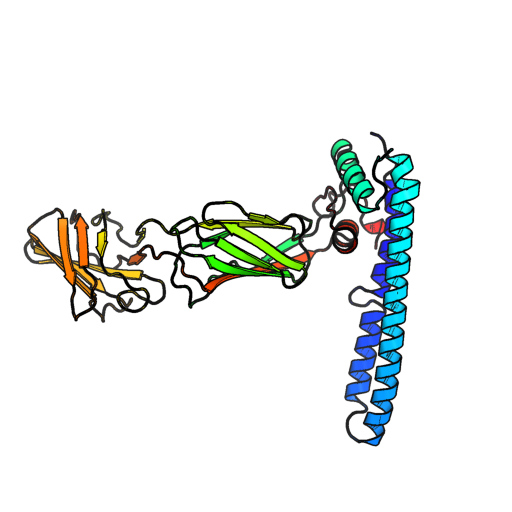8.31 287 TYR A CA 1
ATOM 2167 C C . TYR A 1 287 ? -25.099 11.493 34.191 1.00 98.31 287 TYR A C 1
ATOM 2169 O O . TYR A 1 287 ? -25.270 12.241 35.164 1.00 98.31 287 TYR A O 1
ATOM 2177 N N . THR A 1 288 ? -25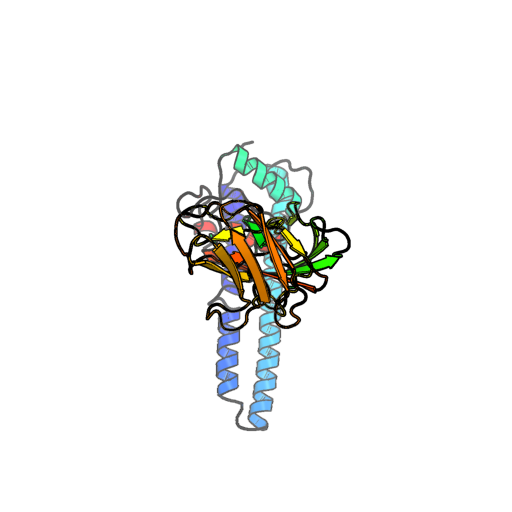.521 11.764 32.957 1.00 98.06 288 THR A N 1
ATOM 2178 C CA . THR A 1 288 ? -26.224 12.982 32.529 1.00 98.06 288 THR A CA 1
ATOM 2179 C C . THR A 1 288 ? -27.589 12.645 31.922 1.00 98.06 288 THR A C 1
ATOM 2181 O O . THR A 1 288 ? -28.596 13.247 32.301 1.00 98.06 288 THR A O 1
ATOM 2184 N N . SER A 1 289 ? -27.646 11.646 31.043 1.00 98.25 289 SER A N 1
ATOM 2185 C CA . SER A 1 289 ? -28.862 11.140 30.399 1.00 98.25 289 SER A CA 1
ATOM 2186 C C . SER A 1 289 ? -28.675 9.695 29.951 1.00 98.25 289 SER A C 1
ATOM 2188 O O . SER A 1 289 ? -27.543 9.244 29.800 1.00 98.25 289 SER A O 1
ATOM 2190 N N . ASP A 1 290 ? -29.778 8.997 29.685 1.00 98.44 290 ASP A N 1
ATOM 2191 C CA . ASP A 1 290 ? -29.739 7.731 28.957 1.00 98.44 290 ASP A CA 1
ATOM 2192 C C . ASP A 1 290 ? -29.009 7.914 27.615 1.00 98.44 290 ASP A C 1
ATOM 2194 O O . ASP A 1 290 ? -29.103 8.980 26.995 1.00 98.44 290 ASP A O 1
ATOM 2198 N N . ASP A 1 291 ? -28.300 6.872 27.187 1.00 98.56 291 ASP A N 1
ATOM 2199 C CA . ASP A 1 291 ? -27.571 6.836 25.920 1.00 98.56 291 ASP A CA 1
ATOM 2200 C C . ASP A 1 291 ? -27.618 5.424 25.330 1.00 98.56 291 ASP A C 1
ATOM 2202 O O . ASP A 1 291 ? -27.377 4.424 26.014 1.00 98.56 291 ASP A O 1
ATOM 2206 N N . ASP A 1 292 ? -27.954 5.334 24.050 1.00 98.31 292 ASP A N 1
ATOM 2207 C CA . ASP A 1 292 ? -27.993 4.102 23.280 1.00 98.31 292 ASP A CA 1
ATOM 2208 C C . ASP A 1 292 ? -27.198 4.201 21.970 1.00 98.31 292 ASP A C 1
ATOM 2210 O O . ASP A 1 292 ? -27.412 3.405 21.054 1.00 98.31 292 ASP A O 1
ATOM 2214 N N . THR A 1 293 ? -26.227 5.100 21.889 1.00 98.31 293 THR A N 1
ATOM 2215 C CA . THR A 1 293 ? -25.372 5.269 20.707 1.00 98.31 293 THR A CA 1
ATOM 2216 C C . THR A 1 293 ? -23.901 4.947 20.955 1.00 98.31 293 THR A C 1
ATOM 2218 O O . THR A 1 293 ? -23.136 4.849 19.998 1.00 98.31 293 THR A O 1
ATOM 2221 N N . ILE A 1 294 ? -23.527 4.678 22.209 1.00 98.62 294 ILE A N 1
ATOM 2222 C CA . ILE A 1 294 ? -22.153 4.379 22.619 1.00 98.62 294 ILE A CA 1
ATOM 2223 C C . ILE A 1 294 ? -21.638 3.079 21.977 1.00 98.62 294 ILE A C 1
ATOM 2225 O O . ILE A 1 294 ? -22.265 2.016 22.082 1.00 98.62 294 ILE A O 1
ATOM 2229 N N . VAL A 1 295 ? -20.460 3.157 21.355 1.00 98.56 295 VAL A N 1
ATOM 2230 C CA . VAL A 1 295 ? -19.714 2.031 20.780 1.00 98.56 295 VAL A CA 1
ATOM 2231 C C . VAL A 1 295 ? -18.272 2.079 21.267 1.00 98.56 295 VAL A C 1
ATOM 2233 O O . VAL A 1 295 ? -17.590 3.094 21.120 1.00 98.56 295 VAL A O 1
ATOM 2236 N N . LEU A 1 296 ? -17.804 0.955 21.799 1.00 98.19 296 LEU A N 1
ATOM 2237 C CA . LEU A 1 296 ? -16.418 0.738 22.194 1.00 98.19 296 LEU A CA 1
ATOM 2238 C C . LEU A 1 296 ? -15.720 -0.119 21.148 1.00 98.19 296 LEU A C 1
ATOM 2240 O O . LEU A 1 296 ? -16.318 -1.063 20.637 1.00 98.19 296 LEU A O 1
ATOM 2244 N N . LYS A 1 297 ? -14.446 0.150 20.886 1.00 97.06 297 LYS A N 1
ATOM 2245 C CA . LYS A 1 297 ? -13.547 -0.768 20.180 1.00 97.06 297 LYS A CA 1
ATOM 2246 C C . LYS A 1 297 ? -12.460 -1.184 21.163 1.00 97.06 297 LYS A C 1
ATOM 2248 O O . LYS A 1 297 ? -11.685 -0.331 21.593 1.00 97.06 297 LYS A O 1
ATOM 2253 N N . LEU A 1 298 ? -12.457 -2.456 21.556 1.00 96.81 298 LEU A N 1
ATOM 2254 C CA . LEU A 1 298 ? -11.506 -2.988 22.538 1.00 96.81 298 LEU A CA 1
ATOM 2255 C C . LEU A 1 298 ? -10.157 -3.267 21.877 1.00 96.81 298 LEU A C 1
ATOM 2257 O O . LEU A 1 298 ? -10.172 -3.675 20.723 1.00 96.81 298 LEU A O 1
ATOM 2261 N N . PRO A 1 299 ? -9.013 -3.094 22.553 1.00 95.81 299 PRO A N 1
ATOM 2262 C CA . PRO A 1 299 ? -7.722 -3.486 22.001 1.00 95.81 299 PRO A CA 1
ATOM 2263 C C . PRO A 1 299 ? -7.639 -5.014 21.907 1.00 95.81 299 PRO A C 1
ATOM 2265 O O . PRO A 1 299 ? -7.916 -5.715 22.881 1.00 95.81 299 PRO A O 1
ATOM 2268 N N . PHE A 1 300 ? -7.269 -5.525 20.734 1.00 95.50 300 PHE A N 1
ATOM 2269 C CA . PHE A 1 300 ? -6.918 -6.930 20.548 1.00 95.50 300 PHE A CA 1
ATOM 2270 C C . PHE A 1 300 ? -5.479 -7.005 20.034 1.00 95.50 300 PHE A C 1
ATOM 2272 O O . PHE A 1 300 ? -5.178 -6.357 19.020 1.00 95.50 300 PHE A O 1
ATOM 2279 N N . PRO A 1 301 ? -4.593 -7.765 20.708 1.00 95.06 301 PRO A N 1
ATOM 2280 C CA . PRO A 1 301 ? -3.222 -7.932 20.255 1.00 95.06 301 PRO A CA 1
ATOM 2281 C C . PRO A 1 301 ? -3.212 -8.653 18.910 1.00 95.06 301 PRO A C 1
ATOM 2283 O O . PRO A 1 301 ? -4.112 -9.435 18.600 1.00 95.06 301 PRO A O 1
ATOM 2286 N N . PHE A 1 302 ? -2.184 -8.394 18.110 1.00 96.94 302 PHE A N 1
ATOM 2287 C CA . PHE A 1 302 ? -2.010 -9.124 16.863 1.00 96.94 302 PHE A CA 1
ATOM 2288 C C . PHE A 1 302 ? -1.686 -10.596 17.128 1.00 96.94 302 PHE A C 1
ATOM 2290 O O . PHE A 1 302 ? -1.030 -10.930 18.117 1.00 96.94 302 PHE A O 1
ATOM 2297 N N . ALA A 1 303 ? -2.093 -11.470 16.212 1.00 96.81 303 ALA A N 1
ATOM 2298 C CA . ALA A 1 303 ? -1.760 -12.890 16.229 1.00 96.81 303 ALA A CA 1
ATOM 2299 C C . ALA A 1 303 ? -0.926 -13.287 15.007 1.00 96.81 303 ALA A C 1
ATOM 2301 O O . ALA A 1 303 ? -0.903 -12.606 13.981 1.00 96.81 303 ALA A O 1
ATOM 2302 N N . VAL A 1 304 ? -0.221 -14.418 15.106 1.00 98.00 304 VAL A N 1
ATOM 2303 C CA . VAL A 1 304 ? 0.495 -14.988 13.956 1.00 98.00 304 VAL A CA 1
ATOM 2304 C C . VAL A 1 304 ? -0.516 -15.356 12.873 1.00 98.00 304 VAL A C 1
ATOM 2306 O O . VAL A 1 304 ? -1.415 -16.157 13.113 1.00 98.00 304 VAL A O 1
ATOM 2309 N N . GLY A 1 305 ? -0.316 -14.830 11.668 1.00 98.00 305 GLY A N 1
ATOM 2310 C CA . GLY A 1 305 ? -1.238 -14.978 10.545 1.00 98.00 305 GLY A CA 1
ATOM 2311 C C . GLY A 1 305 ? -2.005 -13.704 10.207 1.00 98.00 305 GLY A C 1
ATOM 2312 O O . GLY A 1 305 ? -2.433 -13.588 9.057 1.00 98.00 305 GLY A O 1
ATOM 2313 N N . ASP A 1 306 ? -2.091 -12.741 11.137 1.00 98.25 306 ASP A N 1
ATOM 2314 C CA . ASP A 1 306 ? -2.688 -11.434 10.863 1.00 98.25 306 ASP A CA 1
ATOM 2315 C C . ASP A 1 306 ? -2.006 -10.789 9.656 1.00 98.25 306 ASP A C 1
ATOM 2317 O O . ASP A 1 306 ? -0.786 -10.862 9.495 1.00 98.25 306 ASP A O 1
ATOM 2321 N N . ARG A 1 307 ? -2.794 -10.166 8.786 1.00 98.31 307 ARG A N 1
ATOM 2322 C CA . ARG A 1 307 ? -2.366 -9.718 7.469 1.00 98.31 307 ARG A CA 1
ATOM 2323 C C . ARG A 1 307 ? -2.899 -8.337 7.129 1.00 98.31 307 ARG A C 1
ATOM 2325 O O . ARG A 1 307 ? -4.061 -8.014 7.375 1.00 98.31 307 ARG A O 1
ATOM 2332 N N . PHE A 1 308 ? -2.046 -7.564 6.469 1.00 98.56 308 PHE A N 1
ATOM 2333 C CA . PHE A 1 308 ? -2.424 -6.365 5.737 1.00 98.56 308 PHE A CA 1
ATOM 2334 C C . PHE A 1 308 ? -2.024 -6.487 4.270 1.00 98.56 308 PHE A C 1
ATOM 2336 O O . PHE A 1 308 ? -1.003 -7.099 3.938 1.00 98.56 308 PHE A O 1
ATOM 2343 N N . THR A 1 309 ? -2.808 -5.866 3.396 1.00 98.44 309 THR A N 1
ATOM 2344 C CA . THR A 1 309 ? -2.508 -5.773 1.967 1.00 98.44 309 THR A CA 1
ATOM 2345 C C . THR A 1 309 ? -2.664 -4.352 1.464 1.00 98.44 309 THR A C 1
ATOM 2347 O O . THR A 1 309 ? -3.533 -3.618 1.918 1.00 98.44 309 THR A O 1
ATOM 2350 N N . PHE A 1 310 ? -1.833 -3.965 0.505 1.00 98.25 310 PHE A N 1
ATOM 2351 C CA . PHE A 1 310 ? -1.982 -2.716 -0.239 1.00 98.25 310 PHE A CA 1
ATOM 2352 C C . PHE A 1 310 ? -1.319 -2.857 -1.605 1.00 98.25 310 PHE A C 1
ATOM 2354 O O . PHE A 1 310 ? -0.600 -3.828 -1.865 1.00 98.25 310 PHE A O 1
ATOM 2361 N N . SER A 1 311 ? -1.542 -1.901 -2.498 1.00 97.62 311 SER A N 1
ATOM 2362 C CA . SER A 1 311 ? -0.866 -1.891 -3.791 1.00 97.62 311 SER A CA 1
ATOM 2363 C C . SER A 1 311 ? -0.498 -0.495 -4.257 1.00 97.62 311 SER A C 1
ATOM 2365 O O . SER A 1 311 ? -1.092 0.493 -3.832 1.00 97.62 311 SER A O 1
ATOM 2367 N N . THR A 1 312 ? 0.514 -0.427 -5.118 1.00 97.19 312 THR A N 1
ATOM 2368 C CA . THR A 1 312 ? 0.921 0.808 -5.789 1.00 97.19 312 THR A CA 1
ATOM 2369 C C . THR A 1 312 ? 0.720 0.682 -7.291 1.00 97.19 312 THR A C 1
ATOM 2371 O O . THR A 1 312 ? 1.158 -0.304 -7.889 1.00 97.19 312 THR A O 1
ATOM 2374 N N . SER A 1 313 ? 0.140 1.711 -7.905 1.00 96.00 313 SER A N 1
ATOM 2375 C CA . SER A 1 313 ? -0.023 1.828 -9.360 1.00 96.00 313 SER A CA 1
ATOM 2376 C C . SER A 1 313 ? 0.502 3.167 -9.866 1.00 96.00 313 SER A C 1
ATOM 2378 O O . SER A 1 313 ? 0.422 4.175 -9.165 1.00 96.00 313 SER A O 1
ATOM 2380 N N . ILE A 1 314 ? 1.024 3.209 -11.091 1.00 95.81 314 ILE A N 1
ATOM 2381 C CA . ILE A 1 314 ? 1.536 4.438 -11.707 1.00 95.81 314 ILE A CA 1
ATOM 2382 C C . ILE A 1 314 ? 0.551 4.925 -12.773 1.00 95.81 314 ILE A C 1
ATOM 2384 O O . ILE A 1 314 ? 0.532 4.412 -13.892 1.00 95.81 314 ILE A O 1
ATOM 2388 N N . THR A 1 315 ? -0.235 5.957 -12.454 1.00 95.50 315 THR A N 1
ATOM 2389 C CA . THR A 1 315 ? -1.276 6.483 -13.359 1.00 95.50 315 THR A CA 1
ATOM 2390 C C . THR A 1 315 ? -0.762 7.498 -14.374 1.00 95.50 315 THR A C 1
ATOM 2392 O O . THR A 1 315 ? -1.362 7.676 -15.434 1.00 95.50 315 THR A O 1
ATOM 2395 N N . ASP A 1 316 ? 0.389 8.118 -14.109 1.00 96.19 316 ASP A N 1
ATOM 2396 C CA . ASP A 1 316 ? 1.116 8.922 -15.090 1.00 96.19 316 ASP A CA 1
ATOM 2397 C C . ASP A 1 316 ? 2.620 8.676 -14.969 1.00 96.19 316 ASP A C 1
ATOM 2399 O O . ASP A 1 316 ? 3.211 8.840 -13.900 1.00 96.19 316 ASP A O 1
ATOM 2403 N N . LYS A 1 317 ? 3.243 8.271 -16.078 1.00 96.12 317 LYS A N 1
ATOM 2404 C CA . LYS A 1 317 ? 4.652 7.867 -16.127 1.00 96.12 317 LYS A CA 1
ATOM 2405 C C . LYS A 1 317 ? 5.530 9.043 -16.543 1.00 96.12 317 LYS A C 1
ATOM 2407 O O . LYS A 1 317 ? 5.260 9.723 -17.539 1.00 96.12 317 LYS A O 1
ATOM 2412 N N . GLY A 1 318 ? 6.610 9.249 -15.795 1.00 97.50 318 GLY A N 1
ATOM 2413 C CA . GLY A 1 318 ? 7.774 9.986 -16.265 1.00 97.50 318 GLY A CA 1
ATOM 2414 C C . GLY A 1 318 ? 8.719 9.015 -16.964 1.00 97.50 318 GLY A C 1
ATOM 2415 O O . GLY A 1 318 ? 9.364 8.216 -16.305 1.00 97.50 318 GLY A O 1
ATOM 2416 N N . LEU A 1 319 ? 8.830 9.055 -18.287 1.00 97.12 319 LEU A N 1
ATOM 2417 C CA . LEU A 1 319 ? 9.604 8.142 -19.128 1.00 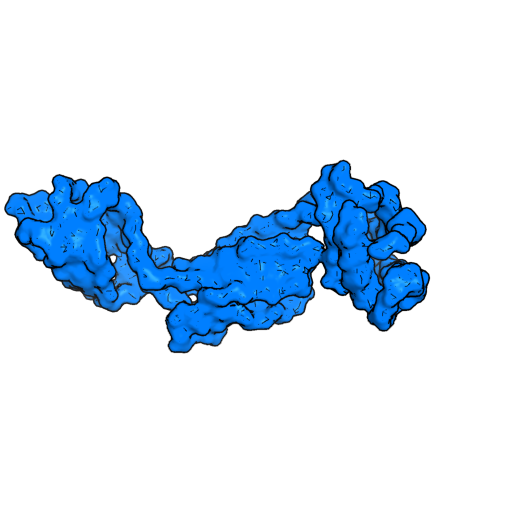97.12 319 LEU A CA 1
ATOM 2418 C C . LEU A 1 319 ? 11.042 7.954 -18.643 1.00 97.12 319 LEU A C 1
ATOM 2420 O O . LEU A 1 319 ? 11.524 6.824 -18.599 1.00 97.12 319 LEU A O 1
ATOM 2424 N N . PHE A 1 320 ? 11.734 9.034 -18.267 1.00 98.19 320 PHE A N 1
ATOM 2425 C CA . PHE A 1 320 ? 13.068 8.917 -17.673 1.00 98.19 320 PHE A CA 1
ATOM 2426 C C . PH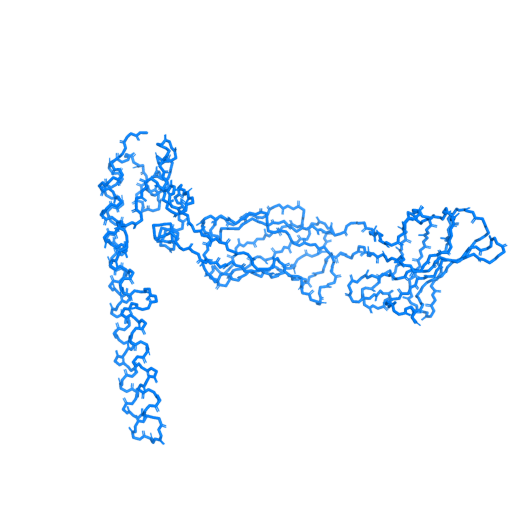E A 1 320 ? 13.009 8.268 -16.290 1.00 98.19 320 PHE A C 1
ATOM 2428 O O . PHE A 1 320 ? 13.755 7.325 -16.034 1.00 98.19 320 PHE A O 1
ATOM 2435 N N . GLN A 1 321 ? 12.114 8.746 -15.425 1.00 98.00 321 GLN A N 1
ATOM 2436 C CA . GLN A 1 321 ? 11.949 8.248 -14.063 1.00 98.00 321 GLN A CA 1
ATOM 2437 C C . GLN A 1 321 ? 11.628 6.747 -14.048 1.00 98.00 321 GLN A C 1
ATOM 2439 O O . GLN A 1 321 ? 12.379 5.964 -13.474 1.00 98.00 321 GLN A O 1
ATOM 2444 N N . THR A 1 322 ? 10.571 6.329 -14.747 1.00 96.44 322 THR A N 1
ATOM 2445 C CA . THR A 1 322 ? 10.178 4.929 -14.934 1.00 96.44 322 THR A CA 1
ATOM 2446 C C . THR A 1 322 ? 11.335 4.102 -15.488 1.00 96.44 322 THR A C 1
ATOM 2448 O O . THR A 1 322 ? 11.679 3.076 -14.908 1.00 96.44 322 THR A O 1
ATOM 2451 N N . PHE A 1 323 ? 12.000 4.561 -16.556 1.00 97.25 323 PHE A N 1
ATOM 2452 C CA . PHE A 1 323 ? 13.096 3.802 -17.157 1.00 97.25 323 PHE A CA 1
ATOM 2453 C C . PHE A 1 323 ? 14.248 3.565 -16.175 1.00 97.25 323 PHE A C 1
ATOM 2455 O O . PHE A 1 323 ? 14.767 2.448 -16.104 1.00 97.25 323 PHE A O 1
ATOM 2462 N N . PHE A 1 324 ? 14.671 4.581 -15.417 1.00 97.69 324 PHE A N 1
ATOM 2463 C CA . PHE A 1 324 ? 15.785 4.409 -14.485 1.00 97.69 324 PHE A CA 1
ATOM 2464 C C . PHE A 1 324 ? 15.422 3.543 -13.281 1.00 97.69 324 PHE A C 1
ATOM 2466 O O . PHE A 1 324 ? 16.220 2.693 -12.877 1.00 97.69 324 PHE A O 1
ATOM 2473 N N . VAL A 1 325 ? 14.207 3.693 -12.764 1.00 95.88 325 VAL A N 1
ATOM 2474 C CA . VAL A 1 325 ? 13.709 2.892 -11.646 1.00 95.88 325 VAL A CA 1
ATOM 2475 C C . VAL A 1 325 ? 13.585 1.423 -12.051 1.00 95.88 325 VAL A C 1
ATOM 2477 O O . VAL A 1 325 ? 14.157 0.564 -11.385 1.00 95.88 325 VAL A O 1
ATOM 2480 N N . GLU A 1 326 ? 12.948 1.120 -13.184 1.00 93.56 326 GLU A N 1
ATOM 2481 C CA . GLU A 1 326 ? 12.745 -0.261 -13.641 1.00 93.56 326 GLU A CA 1
ATOM 2482 C C . GLU A 1 326 ? 14.052 -0.993 -13.966 1.00 93.56 326 GLU A C 1
ATOM 2484 O O . GLU A 1 326 ? 14.175 -2.191 -13.714 1.00 93.56 326 GLU A O 1
ATOM 2489 N N . ASN A 1 327 ? 15.032 -0.291 -14.541 1.00 95.31 327 ASN A N 1
ATOM 2490 C CA . ASN A 1 327 ? 16.244 -0.930 -15.060 1.00 95.31 327 ASN A CA 1
ATOM 2491 C C . ASN A 1 327 ? 17.433 -0.872 -14.096 1.00 95.31 327 ASN A C 1
ATOM 2493 O O . ASN A 1 327 ? 18.361 -1.674 -14.230 1.00 95.31 327 ASN A O 1
ATOM 2497 N N . TYR A 1 328 ? 17.432 0.068 -13.147 1.00 95.81 328 TYR A N 1
ATOM 2498 C CA . TYR A 1 328 ? 18.572 0.309 -12.259 1.00 95.81 328 TYR A CA 1
ATOM 2499 C C . TYR A 1 328 ? 18.191 0.464 -10.782 1.00 95.81 328 TYR A C 1
ATOM 2501 O O . TYR A 1 328 ? 19.090 0.452 -9.941 1.00 95.81 328 TYR A O 1
ATOM 2509 N N . GLY A 1 329 ? 16.901 0.582 -10.449 1.00 94.44 329 GLY A N 1
ATOM 2510 C CA . GLY A 1 329 ? 16.442 0.805 -9.076 1.00 94.44 329 GLY A CA 1
ATOM 2511 C C . GLY A 1 329 ? 16.896 2.149 -8.506 1.00 94.44 329 GLY A C 1
ATOM 2512 O O . GLY A 1 329 ? 17.154 2.237 -7.310 1.00 94.44 329 GLY A O 1
ATOM 2513 N N . VAL A 1 330 ? 17.066 3.165 -9.361 1.00 96.12 330 VAL A N 1
ATOM 2514 C CA . VAL A 1 330 ? 17.479 4.519 -8.962 1.00 96.12 330 VAL A CA 1
ATOM 2515 C C . VAL A 1 330 ? 16.415 5.509 -9.400 1.00 96.12 330 VAL A C 1
ATOM 2517 O O . VAL A 1 330 ? 16.093 5.589 -10.586 1.00 96.12 330 VAL A O 1
ATOM 2520 N N . ALA A 1 331 ? 15.897 6.274 -8.443 1.00 97.38 331 ALA A N 1
ATOM 2521 C CA . ALA A 1 331 ? 15.066 7.431 -8.723 1.00 97.38 331 ALA A CA 1
ATOM 2522 C C . ALA A 1 331 ? 15.942 8.664 -8.966 1.00 97.38 331 ALA A C 1
ATOM 2524 O O . ALA A 1 331 ? 16.922 8.881 -8.257 1.00 97.38 331 ALA A O 1
ATOM 2525 N N . LEU A 1 332 ? 15.581 9.478 -9.957 1.00 98.00 332 LEU A N 1
ATOM 2526 C CA . LEU A 1 332 ? 16.216 10.774 -10.165 1.00 98.00 332 LEU A CA 1
ATOM 2527 C C . LEU A 1 332 ? 15.428 11.871 -9.434 1.00 98.00 332 LEU A C 1
ATOM 2529 O O . LEU A 1 332 ? 14.234 11.694 -9.164 1.00 98.00 332 LEU A O 1
ATOM 2533 N N . PRO A 1 333 ? 16.051 13.032 -9.158 1.00 98.25 333 PRO A N 1
ATOM 2534 C CA . PRO A 1 333 ? 15.310 14.220 -8.770 1.00 98.25 333 PRO A CA 1
ATOM 2535 C C . PRO A 1 333 ? 14.223 14.494 -9.802 1.00 98.25 333 PRO A C 1
ATOM 2537 O O . PRO A 1 333 ? 14.473 14.481 -11.013 1.00 98.25 333 PRO A O 1
ATOM 2540 N N . SER A 1 334 ? 13.004 14.703 -9.327 1.00 98.12 334 SER A N 1
ATOM 2541 C CA . SER A 1 334 ? 11.839 14.765 -10.194 1.00 98.12 334 SER A CA 1
ATOM 2542 C C . SER A 1 334 ? 10.880 15.876 -9.784 1.00 98.12 334 SER A C 1
ATOM 2544 O O . SER A 1 334 ? 10.885 16.341 -8.645 1.00 98.12 334 SER A O 1
ATOM 2546 N N . ALA A 1 335 ? 10.097 16.352 -10.746 1.00 97.94 335 ALA A N 1
ATOM 2547 C CA . ALA A 1 335 ? 9.120 17.416 -10.565 1.00 97.94 335 ALA A CA 1
ATOM 2548 C C . ALA A 1 335 ? 7.788 17.044 -11.221 1.00 97.94 335 ALA A C 1
ATOM 2550 O O . ALA A 1 335 ? 7.705 16.117 -12.029 1.00 97.94 335 ALA A O 1
ATOM 2551 N N . GLU A 1 336 ? 6.740 17.785 -10.863 1.00 97.25 336 GLU A N 1
ATOM 2552 C CA . GLU A 1 336 ? 5.435 17.697 -11.520 1.00 97.25 336 GLU A CA 1
ATOM 2553 C C . GLU A 1 336 ? 5.551 17.892 -13.030 1.00 97.25 336 GLU A C 1
ATOM 2555 O O . GLU A 1 336 ? 6.393 18.657 -13.507 1.00 97.25 336 GLU A O 1
ATOM 2560 N N . SER A 1 337 ? 4.635 17.270 -13.771 1.00 95.19 337 SER A N 1
ATOM 2561 C CA . SER A 1 337 ? 4.539 17.441 -15.218 1.00 95.19 337 SER A CA 1
ATOM 2562 C C . SER A 1 337 ? 4.468 18.922 -15.611 1.00 95.19 337 SER A C 1
ATOM 2564 O O . SER A 1 337 ? 3.634 19.680 -15.115 1.00 95.19 337 SER A O 1
ATOM 2566 N N . GLY A 1 338 ? 5.324 19.326 -16.546 1.00 95.38 338 GLY A N 1
ATOM 2567 C CA . GLY A 1 338 ? 5.471 20.702 -17.017 1.00 95.38 338 GLY A CA 1
ATOM 2568 C C . GLY A 1 338 ? 6.410 21.567 -16.170 1.00 95.38 338 GLY A C 1
ATOM 2569 O O . GLY A 1 338 ? 6.669 22.708 -16.554 1.00 95.38 338 GLY A O 1
ATOM 2570 N N . SER A 1 339 ? 6.919 21.051 -15.048 1.00 97.12 339 SER A N 1
ATOM 2571 C CA . SER A 1 339 ? 7.901 21.731 -14.192 1.00 97.12 339 SER A CA 1
ATOM 2572 C C . SER A 1 339 ? 9.285 21.078 -14.238 1.00 97.12 339 SER A C 1
ATOM 2574 O O . SER A 1 339 ? 10.216 21.580 -13.607 1.00 97.12 339 SER A O 1
ATOM 2576 N N . GLU A 1 340 ? 9.442 19.972 -14.967 1.00 97.75 340 GLU A N 1
ATOM 2577 C CA . GLU A 1 340 ? 10.725 19.305 -15.147 1.00 97.75 340 GLU A CA 1
ATOM 2578 C C . GLU A 1 340 ? 11.723 20.160 -15.944 1.00 97.75 340 GLU A C 1
ATOM 2580 O O . GLU A 1 340 ? 11.366 20.872 -16.887 1.00 97.75 340 GLU A O 1
ATOM 2585 N N . THR A 1 341 ? 13.008 20.083 -15.589 1.00 97.88 341 THR A N 1
ATOM 2586 C CA . THR A 1 341 ? 14.066 20.820 -16.306 1.00 97.88 341 THR A CA 1
ATOM 2587 C C . THR A 1 341 ? 14.735 19.996 -17.407 1.00 97.88 341 THR A C 1
ATOM 2589 O O . THR A 1 341 ? 15.466 20.558 -18.237 1.00 97.88 341 THR A O 1
ATOM 2592 N N . VAL A 1 342 ? 14.522 18.678 -17.404 1.00 98.00 342 VAL A N 1
ATOM 2593 C CA . VAL A 1 342 ? 14.892 17.739 -18.464 1.00 98.00 342 VAL A CA 1
ATOM 2594 C C . VAL A 1 342 ? 13.635 17.439 -19.286 1.00 98.00 342 VAL A C 1
ATOM 2596 O O . VAL A 1 342 ? 12.746 16.756 -18.786 1.00 98.00 342 VAL A O 1
ATOM 2599 N N . PRO A 1 343 ? 13.539 17.919 -20.541 1.00 97.62 343 PRO A N 1
ATOM 2600 C CA . PRO A 1 343 ? 12.321 17.780 -21.327 1.00 97.62 343 PRO A CA 1
ATOM 2601 C C . PRO A 1 343 ? 11.969 16.323 -21.619 1.00 97.62 343 PRO A C 1
ATOM 2603 O O . PRO A 1 343 ? 12.729 15.608 -22.279 1.00 97.62 343 PRO A O 1
ATOM 2606 N N . GLU A 1 344 ? 10.746 15.936 -21.269 1.00 96.88 344 GLU A N 1
ATOM 2607 C CA . GLU A 1 344 ? 10.218 14.598 -21.544 1.00 96.88 344 GLU A CA 1
ATOM 2608 C C . GLU A 1 344 ? 10.207 14.258 -23.045 1.00 96.88 344 GLU A C 1
ATOM 2610 O O . GLU A 1 344 ? 10.414 13.115 -23.452 1.00 96.88 344 GLU A O 1
ATOM 2615 N N . SER A 1 345 ? 10.078 15.286 -23.894 1.00 97.19 345 SER A N 1
ATOM 2616 C CA . SER A 1 345 ? 10.119 15.171 -25.361 1.00 97.19 345 SER A CA 1
ATOM 2617 C C . SER A 1 345 ? 11.385 14.508 -25.927 1.00 97.19 345 SER A C 1
ATOM 2619 O O . SER A 1 345 ? 11.412 14.099 -27.087 1.00 97.19 345 SER A O 1
ATOM 2621 N N . TRP A 1 346 ? 12.458 14.405 -25.137 1.00 97.56 346 TRP A N 1
ATOM 2622 C CA . TRP A 1 346 ? 13.671 13.691 -25.536 1.00 97.56 346 TRP A CA 1
ATOM 2623 C C . TRP A 1 346 ? 13.509 12.165 -25.493 1.00 97.56 346 TRP A C 1
ATOM 2625 O O . TRP A 1 346 ? 14.290 11.472 -26.148 1.00 97.56 346 TRP A O 1
ATOM 2635 N N . ALA A 1 347 ? 12.508 11.658 -24.768 1.00 96.44 347 ALA A N 1
ATOM 2636 C CA . ALA A 1 347 ? 12.194 10.238 -24.612 1.00 96.44 347 ALA A CA 1
ATOM 2637 C C . ALA A 1 347 ? 10.886 9.790 -25.301 1.00 96.44 347 ALA A C 1
ATOM 2639 O O . ALA A 1 347 ? 10.663 8.584 -25.430 1.00 96.44 347 ALA A O 1
ATOM 2640 N N . THR A 1 348 ? 10.049 10.724 -25.772 1.00 91.38 348 THR A N 1
ATOM 2641 C CA . THR A 1 348 ? 8.809 10.447 -26.534 1.00 91.38 348 THR A CA 1
ATOM 2642 C C . THR A 1 348 ? 9.060 10.110 -27.998 1.00 91.38 348 THR A C 1
ATOM 2644 O O . THR A 1 348 ? 9.894 10.792 -28.644 1.00 91.38 348 THR A O 1
#

Radius of gyration: 29.91 Å; chains: 1; bounding box: 69×52×81 Å